Protein AF-A0A8S1IR99-F1 (afdb_monomer_lite)

Structure (mmCIF, N/CA/C/O backbone):
data_AF-A0A8S1IR99-F1
#
_entry.id   AF-A0A8S1IR99-F1
#
loop_
_atom_site.group_PDB
_atom_site.id
_atom_site.type_symbol
_atom_site.label_atom_id
_atom_site.label_alt_id
_atom_site.label_comp_id
_atom_site.label_asym_id
_atom_site.label_entity_id
_atom_site.label_seq_id
_atom_site.pdbx_PDB_ins_code
_atom_site.Cartn_x
_atom_site.Cartn_y
_atom_site.Cartn_z
_atom_site.occupancy
_atom_site.B_iso_or_equiv
_atom_site.auth_seq_id
_atom_site.auth_comp_id
_atom_site.auth_asym_id
_atom_site.auth_atom_id
_atom_site.pdbx_PDB_model_num
ATOM 1 N N . MET A 1 1 ? 7.954 -8.630 -5.051 1.00 89.25 1 MET A N 1
ATOM 2 C CA . MET A 1 1 ? 8.408 -7.647 -6.058 1.00 89.25 1 MET A CA 1
ATOM 3 C C . MET A 1 1 ? 7.506 -7.742 -7.283 1.00 89.25 1 MET A C 1
ATOM 5 O O . MET A 1 1 ? 7.391 -8.839 -7.808 1.00 89.25 1 MET A O 1
ATOM 9 N N . LEU A 1 2 ? 6.849 -6.654 -7.713 1.00 95.44 2 LEU A N 1
ATOM 10 C CA . LEU A 1 2 ? 5.884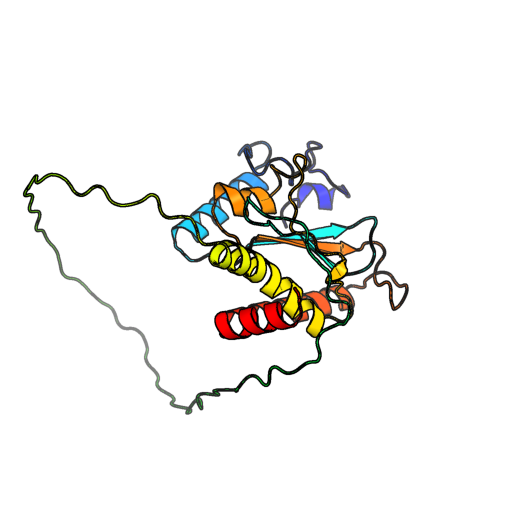 -6.683 -8.835 1.00 95.44 2 LEU A CA 1
ATOM 11 C C . LEU A 1 2 ? 6.479 -6.298 -10.203 1.00 95.44 2 LEU A C 1
ATOM 13 O O . LEU A 1 2 ? 5.855 -6.572 -11.224 1.00 95.44 2 LEU A O 1
ATOM 17 N N . ASN A 1 3 ? 7.667 -5.685 -10.224 1.00 96.31 3 ASN A N 1
ATOM 18 C CA . ASN A 1 3 ? 8.355 -5.232 -11.442 1.00 96.31 3 ASN A CA 1
ATOM 19 C C . ASN A 1 3 ? 9.828 -5.704 -11.468 1.00 96.31 3 ASN A C 1
ATOM 21 O O . ASN A 1 3 ? 10.740 -4.875 -11.386 1.00 96.31 3 ASN A O 1
ATOM 25 N N . PRO A 1 4 ? 10.092 -7.026 -11.444 1.00 94.75 4 PRO A N 1
ATOM 26 C CA . PRO A 1 4 ? 11.461 -7.543 -11.404 1.00 94.75 4 PRO A CA 1
ATOM 27 C C . PRO A 1 4 ? 12.268 -7.152 -12.653 1.00 94.75 4 PRO A C 1
ATOM 29 O O . PRO A 1 4 ? 13.439 -6.804 -12.541 1.00 94.75 4 PRO A O 1
ATOM 32 N N . ASP A 1 5 ? 11.632 -7.145 -13.823 1.00 92.88 5 ASP A N 1
ATOM 33 C CA . ASP A 1 5 ? 12.215 -6.749 -15.103 1.00 92.88 5 ASP A CA 1
ATOM 34 C C . ASP A 1 5 ? 12.603 -5.269 -15.122 1.00 92.88 5 ASP A C 1
ATOM 36 O O . ASP A 1 5 ? 13.722 -4.935 -15.510 1.00 92.88 5 ASP A O 1
ATOM 40 N N . GLY A 1 6 ? 11.728 -4.381 -14.640 1.00 95.19 6 GLY A N 1
ATOM 41 C CA . GLY A 1 6 ? 12.057 -2.966 -14.512 1.00 95.19 6 GLY A CA 1
ATOM 42 C C . GLY A 1 6 ? 13.270 -2.736 -13.611 1.00 95.19 6 GLY A C 1
ATOM 43 O O . GLY A 1 6 ? 14.166 -1.987 -13.987 1.00 95.19 6 GLY A O 1
ATOM 44 N N . VAL A 1 7 ? 13.357 -3.429 -12.470 1.00 94.12 7 VAL A N 1
ATOM 45 C CA . VAL A 1 7 ? 14.498 -3.273 -11.550 1.00 94.12 7 VAL A CA 1
ATOM 46 C C . VAL A 1 7 ? 15.810 -3.749 -12.150 1.00 94.12 7 VAL A C 1
ATOM 48 O O . VAL A 1 7 ? 16.796 -3.022 -12.059 1.00 94.12 7 VAL A O 1
ATOM 51 N N . VAL A 1 8 ? 15.835 -4.918 -12.794 1.00 95.31 8 VAL A N 1
ATOM 52 C CA . VAL A 1 8 ? 17.058 -5.432 -13.438 1.00 95.31 8 VAL A CA 1
ATOM 53 C C . VAL A 1 8 ? 17.582 -4.456 -14.496 1.00 95.31 8 VAL A C 1
ATOM 55 O O . VAL A 1 8 ? 18.790 -4.312 -14.652 1.00 95.31 8 VAL A O 1
ATOM 58 N N . ASN A 1 9 ? 16.686 -3.738 -15.177 1.00 95.19 9 ASN A N 1
ATOM 59 C CA . ASN A 1 9 ? 17.038 -2.759 -16.205 1.00 95.19 9 ASN A CA 1
ATOM 60 C C . ASN A 1 9 ? 17.240 -1.329 -15.669 1.00 95.19 9 ASN A C 1
ATOM 62 O O . ASN A 1 9 ? 17.453 -0.409 -16.454 1.00 95.19 9 ASN A O 1
ATOM 66 N N . GLY A 1 10 ? 17.157 -1.108 -14.352 1.00 94.50 10 GLY A N 1
ATOM 67 C CA . GLY A 1 10 ? 17.292 0.228 -13.760 1.00 94.50 10 GLY A CA 1
ATOM 68 C C . GLY A 1 10 ? 16.126 1.177 -14.070 1.00 94.50 10 GLY A C 1
ATOM 69 O O . GLY A 1 10 ? 16.262 2.394 -13.937 1.00 94.50 10 GLY 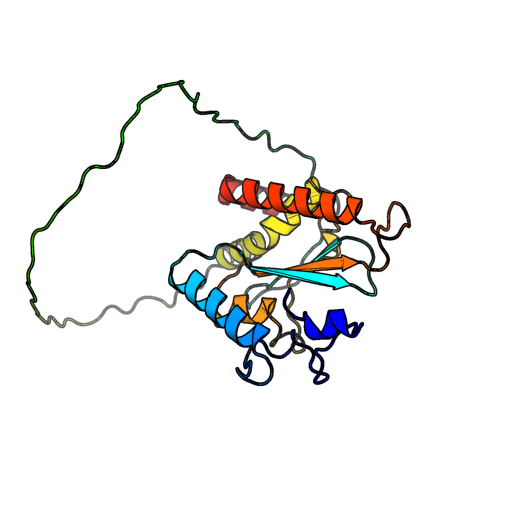A O 1
ATOM 70 N N . ASN A 1 11 ? 14.966 0.651 -14.471 1.00 94.69 11 ASN A N 1
ATOM 71 C CA . ASN A 1 11 ? 13.775 1.458 -14.697 1.00 94.69 11 ASN A CA 1
ATOM 72 C C . ASN A 1 11 ? 13.213 1.967 -13.370 1.00 94.69 11 ASN A C 1
ATOM 74 O O . ASN A 1 11 ? 12.918 1.203 -12.453 1.00 94.69 11 ASN A O 1
ATOM 78 N N . TYR A 1 12 ? 12.957 3.273 -13.314 1.00 89.88 12 TYR A N 1
ATOM 79 C CA . TYR A 1 12 ? 12.364 3.907 -12.140 1.00 89.88 12 TYR A CA 1
ATOM 80 C C . TYR A 1 12 ? 10.873 3.574 -11.949 1.00 89.88 12 TYR A C 1
ATOM 82 O O . TYR A 1 12 ? 10.405 3.436 -10.822 1.00 89.88 12 TYR A O 1
ATOM 90 N N . ARG A 1 13 ? 10.096 3.494 -13.041 1.00 93.12 13 ARG A N 1
ATOM 91 C CA . ARG A 1 13 ? 8.620 3.532 -12.972 1.00 93.12 13 ARG A CA 1
ATOM 92 C C . ARG A 1 13 ? 7.901 2.442 -13.755 1.00 93.12 13 ARG A C 1
ATOM 94 O O . ARG A 1 13 ? 6.870 1.953 -13.301 1.00 93.12 13 ARG A O 1
ATOM 101 N N . CYS A 1 14 ? 8.400 2.111 -14.938 1.00 95.25 14 CYS A N 1
ATOM 102 C CA . CYS A 1 14 ? 7.710 1.223 -15.863 1.00 95.25 14 CYS A CA 1
ATOM 103 C C . CYS A 1 14 ? 8.362 -0.162 -15.916 1.00 95.25 14 CYS A C 1
ATOM 105 O O . CYS A 1 14 ? 9.535 -0.326 -15.571 1.00 95.25 14 CYS A O 1
ATOM 107 N N . ASN A 1 15 ? 7.596 -1.155 -16.364 1.00 92.69 15 ASN A N 1
ATOM 108 C CA . ASN A 1 15 ? 8.145 -2.443 -16.786 1.00 92.69 15 ASN A CA 1
ATOM 109 C C . ASN A 1 15 ? 8.948 -2.293 -18.095 1.00 92.69 15 ASN A C 1
ATOM 111 O O . ASN A 1 15 ? 9.043 -1.194 -18.652 1.00 92.69 15 ASN A O 1
ATOM 115 N N . LEU A 1 16 ? 9.518 -3.385 -18.610 1.00 92.94 16 LEU A N 1
ATOM 116 C CA . LEU A 1 16 ? 10.334 -3.350 -19.831 1.00 92.94 16 LEU A CA 1
ATOM 117 C C . LEU A 1 16 ? 9.547 -2.900 -21.080 1.00 92.94 16 LEU A C 1
ATOM 119 O O . LEU A 1 16 ? 10.119 -2.336 -22.006 1.00 92.94 16 LEU A O 1
ATOM 123 N N . ALA A 1 17 ? 8.225 -3.080 -21.081 1.00 93.12 17 ALA A N 1
ATOM 124 C CA . ALA A 1 17 ? 7.332 -2.617 -22.144 1.00 93.12 17 ALA A CA 1
ATOM 125 C C . ALA A 1 17 ? 6.912 -1.137 -22.000 1.00 93.12 17 ALA A C 1
ATOM 127 O O . ALA A 1 17 ? 6.022 -0.678 -22.716 1.00 93.12 17 ALA A O 1
ATOM 128 N N . GLY A 1 18 ? 7.499 -0.389 -21.058 1.00 94.88 18 GLY A N 1
ATOM 129 C CA . GLY A 1 18 ? 7.180 1.023 -20.832 1.00 94.88 18 GLY A CA 1
ATOM 130 C C . GLY A 1 18 ? 5.849 1.266 -20.110 1.00 94.88 18 GLY A C 1
ATOM 131 O O . GLY A 1 18 ? 5.389 2.406 -20.046 1.00 94.88 18 GLY A O 1
ATOM 132 N N . VAL A 1 19 ? 5.239 0.233 -19.522 1.00 96.38 19 VAL A N 1
ATOM 133 C CA . VAL A 1 19 ? 3.950 0.328 -18.824 1.00 96.38 19 VAL A CA 1
ATOM 134 C C . VAL A 1 19 ? 4.142 0.607 -17.332 1.00 96.38 19 VAL A C 1
ATOM 136 O O . VAL A 1 19 ? 4.871 -0.103 -16.640 1.00 96.38 19 VAL A O 1
ATOM 139 N N . ASP A 1 20 ? 3.432 1.613 -16.813 1.00 96.88 20 ASP A N 1
ATOM 140 C CA . ASP A 1 20 ? 3.269 1.832 -15.370 1.00 96.88 20 ASP A CA 1
ATOM 141 C C . ASP A 1 20 ? 2.313 0.767 -14.808 1.00 96.88 20 ASP A C 1
ATOM 143 O O . ASP A 1 20 ? 1.092 0.851 -14.968 1.00 96.88 20 ASP A O 1
ATOM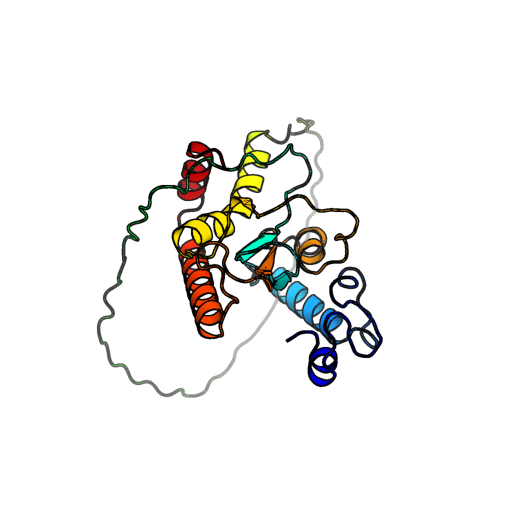 147 N N . LEU A 1 21 ? 2.876 -0.250 -14.153 1.00 97.69 21 LEU A N 1
ATOM 148 C CA . LEU A 1 21 ? 2.116 -1.391 -13.636 1.00 97.69 21 LEU A CA 1
ATOM 149 C C . LEU A 1 21 ? 1.071 -0.994 -12.581 1.00 97.69 21 LEU A C 1
ATOM 151 O O . LEU A 1 21 ? 0.070 -1.686 -12.416 1.00 97.69 21 LEU A O 1
ATOM 155 N N . ASN A 1 22 ? 1.231 0.152 -11.909 1.00 97.75 22 ASN A N 1
ATOM 156 C CA . ASN A 1 22 ? 0.235 0.657 -10.965 1.00 97.75 22 ASN A CA 1
ATOM 157 C C . ASN A 1 22 ? -0.848 1.514 -11.655 1.00 97.75 22 ASN A C 1
ATOM 159 O O . ASN A 1 22 ? -1.449 2.390 -11.029 1.00 97.75 22 ASN A O 1
ATOM 163 N N . ARG A 1 23 ? -1.063 1.343 -12.967 1.00 97.88 23 ARG A N 1
ATOM 164 C CA . ARG A 1 23 ? -2.145 1.980 -13.747 1.00 97.88 23 ARG A CA 1
ATOM 165 C C . ARG A 1 23 ? -3.006 0.995 -14.532 1.00 97.88 23 ARG A C 1
ATOM 167 O O . ARG A 1 23 ? -3.827 1.443 -15.326 1.00 97.88 23 ARG A O 1
ATOM 174 N N . VAL A 1 24 ? -2.813 -0.303 -14.319 1.00 97.81 24 VAL A N 1
ATOM 175 C CA . VAL A 1 24 ? -3.464 -1.375 -15.087 1.00 97.81 24 VAL A CA 1
ATOM 176 C C . VAL A 1 24 ? -4.134 -2.416 -14.187 1.00 97.81 24 VAL A C 1
ATOM 178 O O . VAL A 1 24 ? -4.370 -3.537 -14.623 1.00 97.81 24 VAL A O 1
ATOM 181 N N . TRP A 1 25 ? -4.405 -2.091 -12.917 1.00 98.44 25 TRP A N 1
ATOM 182 C CA . TRP A 1 25 ? -5.016 -3.041 -11.976 1.00 98.44 25 TRP A CA 1
ATOM 183 C C . TRP A 1 25 ? -6.501 -3.296 -12.246 1.00 98.44 25 TRP A C 1
ATOM 185 O O . TRP A 1 25 ? -7.013 -4.355 -11.896 1.00 98.44 25 TRP A O 1
ATOM 195 N N . ASP A 1 26 ? -7.206 -2.360 -12.869 1.00 97.69 26 ASP A N 1
ATOM 196 C CA . ASP A 1 26 ? -8.610 -2.518 -13.252 1.00 97.69 26 ASP A CA 1
ATOM 197 C C . ASP A 1 26 ? -8.746 -3.609 -14.326 1.00 97.69 26 ASP A C 1
ATOM 199 O O . ASP A 1 26 ? -9.557 -4.528 -14.198 1.00 97.69 26 ASP A O 1
ATOM 203 N N . ARG A 1 27 ? -7.878 -3.570 -15.348 1.00 97.62 27 ARG A N 1
ATOM 204 C CA . ARG A 1 27 ? -7.877 -4.510 -16.480 1.00 97.62 27 ARG A CA 1
ATOM 205 C C . ARG A 1 27 ? -6.462 -4.991 -16.843 1.00 97.62 27 ARG A C 1
ATOM 207 O O . ARG A 1 27 ? -5.958 -4.646 -17.916 1.00 97.62 27 ARG A O 1
ATOM 214 N N . PRO A 1 28 ? -5.798 -5.789 -15.986 1.00 97.88 28 PRO A N 1
ATOM 215 C CA . PRO A 1 28 ? -4.486 -6.329 -16.310 1.00 97.88 28 PRO A CA 1
ATOM 216 C C . PRO A 1 28 ? -4.608 -7.390 -17.406 1.00 97.88 28 PRO A C 1
ATOM 218 O O . PRO A 1 28 ? -5.550 -8.179 -17.428 1.00 97.88 28 PRO A O 1
ATOM 221 N N . ASP A 1 29 ? -3.631 -7.421 -18.307 1.00 97.56 29 ASP A N 1
ATOM 222 C CA . ASP A 1 29 ? -3.556 -8.399 -19.388 1.00 97.56 29 ASP A CA 1
ATOM 223 C C . ASP A 1 29 ? -2.599 -9.526 -18.961 1.00 97.56 29 ASP A C 1
ATOM 225 O O . ASP A 1 29 ? -1.501 -9.219 -18.483 1.00 97.56 29 ASP A O 1
ATOM 229 N N . PRO A 1 30 ? -2.975 -10.809 -19.099 1.00 97.38 30 PRO A N 1
ATOM 230 C CA . PRO A 1 30 ? -2.172 -11.927 -18.604 1.00 97.38 30 PRO A CA 1
ATOM 231 C C . PRO A 1 30 ? -0.830 -12.094 -19.330 1.00 97.38 30 PRO A C 1
ATOM 233 O O . PRO A 1 30 ? 0.099 -12.652 -18.753 1.00 97.38 30 PRO A O 1
ATOM 236 N N . HIS A 1 31 ? -0.694 -11.598 -20.562 1.00 95.69 31 HIS A N 1
ATOM 237 C CA . HIS A 1 31 ? 0.544 -11.695 -21.335 1.00 95.69 31 HIS A CA 1
ATOM 238 C C . HIS A 1 31 ? 1.410 -10.439 -21.200 1.00 95.69 31 HIS A C 1
ATOM 240 O O . HIS A 1 31 ? 2.632 -10.538 -21.111 1.00 95.69 31 HIS A O 1
ATOM 246 N N . ARG A 1 32 ? 0.799 -9.250 -21.159 1.00 94.75 32 ARG A N 1
ATOM 247 C CA . ARG A 1 32 ? 1.520 -7.965 -21.087 1.00 94.75 32 ARG A CA 1
ATOM 248 C C . ARG A 1 32 ? 1.832 -7.529 -19.660 1.00 94.75 32 ARG A C 1
ATOM 250 O O . ARG A 1 32 ? 2.849 -6.877 -19.430 1.00 94.75 32 ARG A O 1
ATOM 257 N N . HIS A 1 33 ? 0.958 -7.853 -18.709 1.00 96.62 33 HIS A N 1
ATOM 258 C CA . HIS A 1 33 ? 1.055 -7.459 -17.300 1.00 96.62 33 HIS A CA 1
ATOM 259 C C . HIS A 1 33 ? 0.936 -8.685 -16.368 1.00 96.62 33 HIS A C 1
ATOM 261 O O . HIS A 1 33 ? 0.149 -8.644 -15.415 1.00 96.62 33 HIS A O 1
ATOM 267 N N . PRO A 1 34 ? 1.695 -9.779 -16.603 1.00 96.88 34 PRO A N 1
ATOM 268 C CA . PRO A 1 34 ? 1.500 -11.052 -15.904 1.00 96.88 34 PRO A CA 1
ATOM 269 C C . PRO A 1 34 ? 1.595 -10.911 -14.380 1.00 96.88 34 PRO A C 1
ATOM 271 O O . PRO A 1 34 ? 0.803 -11.504 -13.650 1.00 96.88 34 PRO A O 1
ATOM 274 N N . THR A 1 35 ? 2.510 -10.073 -13.881 1.00 97.44 35 THR A N 1
ATOM 275 C CA . THR A 1 35 ? 2.688 -9.857 -12.438 1.00 97.44 35 THR A CA 1
ATOM 276 C C . THR A 1 35 ? 1.461 -9.222 -11.789 1.00 97.44 35 THR A C 1
ATOM 278 O O . THR A 1 35 ? 1.051 -9.664 -10.720 1.00 97.44 35 THR A O 1
ATOM 281 N N . ILE A 1 36 ? 0.832 -8.238 -12.439 1.00 98.38 36 ILE A N 1
ATOM 282 C CA . ILE A 1 36 ? -0.382 -7.587 -11.926 1.00 98.38 36 ILE A CA 1
ATOM 283 C C . ILE A 1 36 ? -1.600 -8.492 -12.097 1.00 98.38 36 ILE A C 1
ATOM 285 O O . ILE A 1 36 ? -2.407 -8.593 -11.176 1.00 98.38 36 ILE A O 1
ATOM 289 N N . TYR A 1 37 ? -1.709 -9.196 -13.227 1.00 98.50 37 TYR A N 1
ATOM 290 C CA . TYR A 1 37 ? -2.794 -10.145 -13.471 1.00 98.50 37 TYR A CA 1
ATOM 291 C C . TYR A 1 37 ? -2.845 -11.227 -12.384 1.00 98.50 37 TYR A C 1
ATOM 293 O O . TYR A 1 37 ? -3.869 -11.405 -11.722 1.00 98.50 37 TYR A O 1
ATOM 301 N N . HIS A 1 38 ? -1.723 -11.911 -12.144 1.00 98.44 38 HIS A N 1
ATOM 302 C CA . HIS A 1 38 ? -1.666 -12.982 -11.153 1.00 98.44 38 HIS A CA 1
ATOM 303 C C . HIS A 1 38 ? -1.724 -12.461 -9.710 1.00 98.44 38 HIS A C 1
ATOM 305 O O . HIS A 1 38 ? -2.352 -13.103 -8.868 1.00 98.44 38 HIS A O 1
ATOM 311 N N . ALA A 1 39 ? -1.157 -11.283 -9.417 1.00 98.44 39 ALA A N 1
ATOM 312 C CA . ALA A 1 39 ? -1.310 -10.657 -8.103 1.00 98.44 39 ALA A CA 1
ATOM 313 C C . ALA A 1 39 ? -2.779 -10.317 -7.804 1.00 98.44 39 ALA A C 1
ATOM 315 O O . ALA A 1 39 ? -3.268 -10.669 -6.732 1.00 98.44 39 ALA A O 1
ATOM 316 N N . LYS A 1 40 ? -3.512 -9.712 -8.753 1.00 98.44 40 LYS A N 1
ATOM 317 C CA . LYS A 1 40 ? -4.949 -9.433 -8.592 1.00 98.44 40 LYS A CA 1
ATOM 318 C C . LYS A 1 40 ? -5.739 -10.722 -8.361 1.00 98.44 40 LYS A C 1
ATOM 320 O O . LYS A 1 40 ? -6.527 -10.773 -7.426 1.00 98.44 40 LYS A O 1
ATOM 325 N N . LYS A 1 41 ? -5.473 -11.786 -9.128 1.00 98.38 41 LYS A N 1
ATOM 326 C CA . LYS A 1 41 ? -6.128 -13.097 -8.946 1.00 98.38 41 LYS A CA 1
ATOM 327 C C . LYS A 1 41 ? -5.898 -13.697 -7.558 1.00 98.38 41 LYS A C 1
ATOM 329 O O . LYS A 1 41 ? -6.828 -14.242 -6.962 1.00 98.38 41 LYS A O 1
ATOM 334 N N . LEU A 1 42 ? -4.683 -13.579 -7.023 1.00 98.25 42 LEU A N 1
ATOM 335 C CA . LEU A 1 42 ? -4.384 -14.006 -5.656 1.00 98.25 42 LEU A CA 1
ATOM 336 C C . LEU A 1 42 ? -5.182 -13.187 -4.633 1.00 98.25 42 LEU A C 1
ATOM 338 O O . LEU A 1 42 ? -5.795 -13.764 -3.740 1.00 98.25 42 LEU A O 1
ATOM 342 N N . VAL A 1 43 ? -5.211 -11.861 -4.786 1.00 98.12 43 VAL A N 1
ATOM 343 C CA . VAL A 1 43 ? -5.973 -10.959 -3.909 1.00 98.12 43 VAL A CA 1
ATOM 344 C C . VAL A 1 43 ? -7.471 -11.286 -3.949 1.00 98.12 43 VAL A C 1
ATOM 346 O O . VAL A 1 43 ? -8.077 -11.429 -2.892 1.00 98.12 43 VAL A O 1
ATOM 349 N N . GLU A 1 44 ? -8.050 -11.488 -5.136 1.00 97.44 44 GLU A N 1
ATOM 350 C CA . GLU A 1 44 ? -9.447 -11.918 -5.318 1.00 97.44 44 GLU A CA 1
ATOM 351 C C . GLU A 1 44 ? -9.727 -13.246 -4.594 1.00 97.44 44 GLU A C 1
ATOM 353 O O . GLU A 1 44 ? -10.723 -13.374 -3.885 1.00 97.44 44 GLU A O 1
ATOM 358 N N . THR A 1 45 ? -8.821 -14.221 -4.712 1.00 98.06 45 THR A N 1
ATOM 359 C CA . THR A 1 45 ? -8.965 -15.540 -4.071 1.00 98.06 45 THR A CA 1
ATOM 360 C C . THR A 1 45 ? -8.894 -15.447 -2.543 1.00 98.06 45 THR A C 1
ATOM 362 O O . THR A 1 45 ? -9.681 -16.075 -1.830 1.00 98.06 45 THR A O 1
ATOM 365 N N . LEU A 1 46 ? -7.963 -14.652 -2.012 1.00 97.19 46 LEU A N 1
ATOM 366 C CA . LEU A 1 46 ? -7.833 -14.438 -0.570 1.00 97.19 46 LEU A CA 1
ATOM 367 C C . LEU A 1 46 ? -9.033 -13.667 -0.005 1.00 97.19 46 LEU A C 1
ATOM 369 O O . LEU A 1 46 ? -9.514 -14.007 1.073 1.00 97.19 46 LEU A O 1
ATOM 373 N N . ALA A 1 47 ? -9.551 -12.681 -0.740 1.00 93.31 47 ALA A N 1
ATOM 374 C CA . ALA A 1 47 ? -10.760 -11.955 -0.363 1.00 93.31 47 ALA A CA 1
ATOM 375 C C . ALA A 1 47 ? -11.988 -12.874 -0.332 1.00 93.31 47 ALA A C 1
ATOM 377 O O . ALA A 1 47 ? -12.694 -12.919 0.672 1.00 93.31 47 ALA A O 1
ATOM 378 N N . ALA A 1 48 ? -12.197 -13.673 -1.384 1.00 93.06 48 ALA A N 1
ATOM 379 C CA . ALA A 1 48 ? -13.331 -14.594 -1.486 1.00 93.06 48 ALA A CA 1
ATOM 380 C C . ALA A 1 48 ? -13.337 -15.675 -0.390 1.00 93.06 48 ALA A C 1
ATOM 382 O O . ALA A 1 48 ? -14.391 -16.191 -0.033 1.00 93.06 48 ALA A O 1
ATOM 383 N N . THR A 1 49 ? -12.167 -16.008 0.162 1.00 94.88 49 THR A N 1
ATOM 384 C CA . THR A 1 49 ? -12.026 -16.970 1.268 1.00 94.88 49 THR A CA 1
ATOM 385 C C . THR A 1 49 ? -12.054 -16.316 2.653 1.00 94.88 49 THR A C 1
ATOM 387 O O . THR A 1 49 ? -11.871 -17.011 3.649 1.00 94.88 49 THR A O 1
ATOM 390 N N . GLY A 1 50 ? -12.253 -14.995 2.743 1.00 89.25 50 GLY A N 1
ATOM 391 C CA . GLY A 1 50 ? -12.226 -14.256 4.011 1.00 89.25 50 GLY A CA 1
ATOM 392 C C . GLY A 1 50 ? -10.837 -14.184 4.656 1.00 89.25 50 GLY A C 1
ATOM 393 O O . GLY A 1 50 ? -10.717 -13.901 5.843 1.00 89.25 50 GLY A O 1
ATOM 394 N N . ARG A 1 51 ? -9.773 -14.456 3.891 1.00 91.81 51 ARG A N 1
ATOM 395 C CA . ARG A 1 51 ? -8.380 -14.536 4.367 1.00 91.81 51 ARG A CA 1
ATOM 396 C C . ARG A 1 51 ? -7.573 -13.264 4.109 1.00 91.81 51 ARG A C 1
ATOM 398 O O . ARG A 1 51 ? -6.360 -13.261 4.315 1.00 91.81 51 ARG A O 1
ATOM 405 N N . LEU A 1 52 ? -8.216 -12.200 3.635 1.00 93.38 52 LEU A N 1
ATOM 406 C CA . LEU A 1 52 ? -7.574 -10.925 3.333 1.00 93.38 52 LEU A CA 1
ATOM 407 C C . LEU A 1 52 ? -8.099 -9.824 4.256 1.00 93.38 52 LEU A C 1
ATOM 409 O O . LEU A 1 52 ? -9.185 -9.297 4.040 1.00 93.38 52 LEU A O 1
ATOM 413 N N . ALA A 1 53 ? -7.304 -9.469 5.265 1.00 91.25 53 ALA A N 1
ATOM 414 C CA . ALA A 1 53 ? -7.626 -8.378 6.187 1.00 91.25 53 ALA A CA 1
ATOM 415 C C . ALA A 1 53 ? -7.159 -7.009 5.664 1.00 91.25 53 ALA A C 1
ATOM 417 O O . ALA A 1 53 ? -7.881 -6.021 5.766 1.00 91.25 53 ALA A O 1
ATOM 418 N N . LEU A 1 54 ? -5.950 -6.950 5.094 1.00 95.81 54 LEU A N 1
ATOM 419 C CA . LEU A 1 54 ? -5.305 -5.720 4.630 1.00 95.81 54 LEU A CA 1
ATOM 420 C C . LEU A 1 54 ? -4.617 -5.940 3.280 1.00 95.81 54 LEU A C 1
ATOM 422 O O . LEU A 1 54 ? -4.064 -7.009 3.024 1.00 95.81 54 LEU A O 1
ATOM 426 N N . PHE A 1 55 ? -4.578 -4.895 2.455 1.00 98.06 55 PHE A N 1
ATOM 427 C CA . PHE A 1 55 ? -3.776 -4.836 1.233 1.00 98.06 55 PHE A CA 1
ATOM 428 C C . PHE A 1 55 ? -2.814 -3.649 1.307 1.00 98.06 55 PHE A C 1
ATOM 430 O O . PHE A 1 55 ? -3.247 -2.511 1.470 1.00 98.06 55 PHE A O 1
ATOM 437 N N . LEU A 1 56 ? -1.508 -3.902 1.186 1.00 98.19 56 LEU A N 1
ATOM 438 C CA . LEU A 1 56 ? -0.468 -2.877 1.301 1.00 98.19 56 LEU A CA 1
ATOM 439 C C . LEU A 1 56 ? 0.386 -2.839 0.029 1.00 98.19 56 LEU A C 1
ATOM 441 O O . LEU A 1 56 ? 1.118 -3.779 -0.273 1.00 98.19 56 LEU A O 1
ATOM 445 N N . ASP A 1 57 ? 0.303 -1.730 -0.698 1.00 98.12 57 ASP A N 1
ATOM 446 C CA . ASP A 1 57 ? 1.095 -1.432 -1.891 1.00 98.12 57 ASP A CA 1
ATOM 447 C C . ASP A 1 57 ? 2.264 -0.513 -1.497 1.00 98.12 57 ASP A C 1
ATOM 449 O O . ASP A 1 57 ? 2.059 0.668 -1.215 1.00 98.12 57 ASP A O 1
ATOM 453 N N . LEU A 1 58 ? 3.484 -1.053 -1.405 1.00 97.00 58 LEU A N 1
ATOM 454 C CA . LEU A 1 58 ? 4.665 -0.326 -0.914 1.00 97.00 58 LEU A CA 1
ATOM 455 C C . LEU A 1 58 ? 5.356 0.444 -2.054 1.00 97.00 58 LEU A C 1
ATOM 457 O O . LEU A 1 58 ? 5.771 -0.160 -3.043 1.00 97.00 58 LEU A O 1
ATOM 461 N N . HIS A 1 59 ? 5.508 1.762 -1.906 1.00 96.25 59 HIS A N 1
ATOM 462 C CA . HIS A 1 59 ? 6.036 2.686 -2.918 1.00 96.25 59 HIS A CA 1
ATOM 463 C C . HIS A 1 59 ? 7.089 3.644 -2.362 1.00 96.25 59 HIS A C 1
ATOM 465 O O . HIS A 1 59 ? 7.187 3.886 -1.159 1.00 96.25 59 HIS A O 1
ATOM 471 N N . GLY A 1 60 ? 7.860 4.218 -3.288 1.00 94.19 60 GLY A N 1
ATOM 472 C CA . GLY A 1 60 ? 8.715 5.370 -3.040 1.00 94.19 60 GLY A CA 1
ATOM 473 C C . GLY A 1 60 ? 8.066 6.664 -3.537 1.00 94.19 60 GLY A C 1
ATOM 474 O O . GLY A 1 60 ? 7.556 6.713 -4.659 1.00 94.19 60 GLY A O 1
ATOM 475 N N . HIS A 1 61 ? 8.149 7.737 -2.751 1.00 94.19 61 HIS A N 1
ATOM 476 C CA . HIS A 1 61 ? 7.566 9.028 -3.110 1.00 94.19 61 HIS A CA 1
ATOM 477 C C . HIS A 1 61 ? 8.635 10.066 -3.464 1.00 94.19 61 HIS A C 1
ATOM 479 O O . HIS A 1 61 ? 9.521 10.357 -2.672 1.00 94.19 61 HIS A O 1
ATOM 485 N N . SER A 1 62 ? 8.537 10.698 -4.635 1.00 89.94 62 SER A N 1
ATOM 486 C CA . SER A 1 62 ? 9.625 11.538 -5.164 1.00 89.94 62 SER A CA 1
ATOM 487 C C . SER A 1 62 ? 9.609 13.015 -4.759 1.00 89.94 62 SER A C 1
ATOM 489 O O . SER A 1 62 ? 10.499 13.755 -5.160 1.00 89.94 62 SER A O 1
ATOM 491 N N . ARG A 1 63 ? 8.582 13.484 -4.035 1.00 88.25 63 ARG A N 1
ATOM 492 C CA . ARG A 1 63 ? 8.380 14.929 -3.774 1.00 88.25 63 ARG A CA 1
ATOM 493 C C . ARG A 1 63 ? 8.299 15.314 -2.300 1.00 88.25 63 ARG A C 1
ATOM 495 O O . ARG A 1 63 ? 8.964 16.242 -1.866 1.00 88.25 63 ARG A O 1
ATOM 502 N N . LYS A 1 64 ? 7.395 14.674 -1.562 1.00 91.38 64 LYS A N 1
ATOM 503 C CA . LYS A 1 64 ? 7.214 14.868 -0.114 1.00 91.38 64 LYS A CA 1
ATOM 504 C C . LYS A 1 64 ? 8.301 14.128 0.658 1.00 91.38 64 LYS A C 1
ATOM 506 O O . LYS A 1 64 ? 8.646 13.046 0.208 1.00 91.38 64 LYS A O 1
ATOM 511 N N . MET A 1 65 ? 8.703 14.674 1.808 1.00 93.19 65 MET A N 1
ATOM 512 C CA . MET A 1 65 ? 9.512 14.024 2.854 1.00 93.19 65 MET A CA 1
ATOM 513 C C . MET A 1 65 ? 8.669 13.077 3.722 1.00 93.19 65 MET A C 1
ATOM 515 O O . MET A 1 65 ? 7.442 13.220 3.745 1.00 93.19 65 MET A O 1
ATOM 519 N N . ASP A 1 66 ? 9.336 12.229 4.505 1.00 95.38 66 ASP A N 1
ATOM 520 C CA . ASP A 1 66 ? 8.780 11.283 5.487 1.00 95.38 66 ASP A CA 1
ATOM 521 C C . ASP A 1 66 ? 8.038 10.085 4.881 1.00 95.38 66 ASP A C 1
ATOM 523 O O . ASP A 1 66 ? 7.987 9.901 3.661 1.00 95.38 66 ASP A O 1
ATOM 527 N N . THR A 1 67 ? 7.491 9.240 5.755 1.00 96.56 67 THR A N 1
ATOM 528 C CA . THR A 1 67 ? 6.589 8.149 5.380 1.00 96.56 67 THR A CA 1
ATOM 529 C C . THR A 1 67 ? 5.137 8.519 5.655 1.00 96.56 67 THR A C 1
ATOM 531 O O . THR A 1 67 ? 4.845 9.258 6.594 1.00 96.56 67 THR A O 1
ATOM 534 N N . PHE A 1 68 ? 4.214 8.061 4.815 1.00 97.31 68 PHE A N 1
ATOM 535 C CA . PHE A 1 68 ? 2.780 8.328 4.967 1.00 97.31 68 PHE A CA 1
ATOM 536 C C . PHE A 1 68 ? 1.947 7.323 4.167 1.00 97.31 68 PHE A C 1
ATOM 538 O O . PHE A 1 68 ? 2.470 6.573 3.340 1.00 97.31 68 PHE A O 1
ATOM 545 N N . LEU A 1 69 ? 0.633 7.319 4.400 1.00 97.38 69 LEU A N 1
ATOM 546 C CA . LEU A 1 69 ? -0.304 6.426 3.727 1.00 97.38 69 LEU A CA 1
ATOM 547 C C . LEU A 1 69 ? -1.279 7.170 2.824 1.00 97.38 69 LEU A C 1
ATOM 549 O O . LEU A 1 69 ? -1.843 8.211 3.166 1.00 97.38 69 LEU A O 1
ATOM 553 N N . TYR A 1 70 ? -1.571 6.560 1.686 1.00 96.94 70 TYR A N 1
ATOM 554 C CA . TYR A 1 70 ? -2.793 6.848 0.961 1.00 96.94 70 TYR A CA 1
ATOM 555 C C . TYR A 1 70 ? -3.784 5.707 1.154 1.00 96.94 70 TYR A C 1
ATOM 557 O O . TYR A 1 70 ? -3.412 4.552 0.984 1.00 96.94 70 TYR A O 1
ATOM 565 N N . GLY A 1 71 ? -5.034 6.033 1.468 1.00 95.88 71 GLY A N 1
ATOM 566 C CA . GLY A 1 71 ? -6.136 5.079 1.594 1.00 95.88 71 GLY A CA 1
ATOM 567 C C . GLY A 1 71 ? -7.266 5.374 0.607 1.00 95.88 71 GLY A C 1
ATOM 568 O O . GLY A 1 71 ? -7.090 6.118 -0.371 1.00 95.88 71 GLY A O 1
ATOM 569 N N . CYS A 1 72 ? -8.433 4.805 0.884 1.00 93.44 72 CYS A N 1
ATOM 570 C CA . CYS A 1 72 ? -9.661 5.021 0.130 1.00 93.44 72 CYS A CA 1
ATOM 571 C C . CYS A 1 72 ? -10.789 5.382 1.095 1.00 93.44 72 CYS A C 1
ATOM 573 O O . CYS A 1 72 ? -11.195 4.570 1.918 1.00 93.44 72 CYS A O 1
ATOM 575 N N . GLU A 1 73 ? -11.280 6.615 1.010 1.00 87.00 73 GLU A N 1
ATOM 576 C CA . GLU A 1 73 ? -12.462 7.029 1.759 1.00 87.00 73 GLU A CA 1
ATOM 577 C C . GLU A 1 73 ? -13.722 6.433 1.104 1.00 87.00 73 GLU A C 1
ATOM 579 O O . GLU A 1 73 ? -13.833 6.478 -0.129 1.00 87.00 73 GLU A O 1
ATOM 584 N N . PRO A 1 74 ? -14.662 5.868 1.884 1.00 73.56 74 PRO A N 1
ATOM 585 C CA . PRO A 1 74 ? -15.967 5.468 1.365 1.00 73.56 74 PRO A CA 1
ATOM 586 C C . PRO A 1 74 ? -16.691 6.674 0.737 1.00 73.56 74 PRO A C 1
ATOM 588 O O . PRO A 1 74 ? -16.519 7.819 1.153 1.00 73.56 74 PRO A O 1
ATOM 591 N N . SER A 1 75 ? -17.450 6.437 -0.335 1.00 64.62 75 SER A N 1
ATOM 592 C CA . SER A 1 75 ? -18.056 7.516 -1.130 1.00 64.62 75 S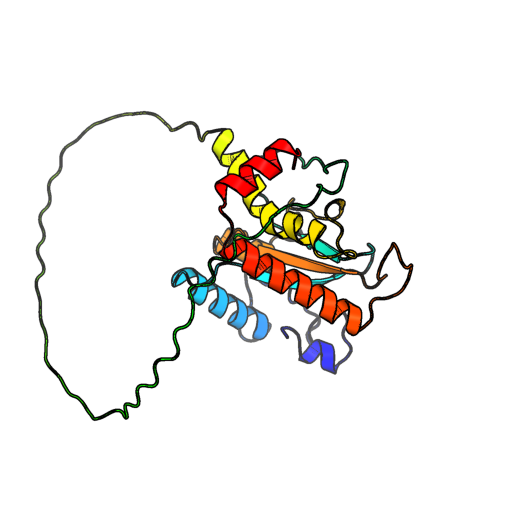ER A CA 1
ATOM 593 C C . SER A 1 75 ? -19.177 8.211 -0.350 1.00 64.62 75 SER A C 1
ATOM 595 O O . SER A 1 75 ? -20.129 7.542 0.031 1.00 64.62 75 SER A O 1
ATOM 597 N N . GLY A 1 76 ? -19.097 9.540 -0.174 1.00 54.34 76 GLY A N 1
ATOM 598 C CA . GLY A 1 76 ? -20.191 10.333 0.412 1.00 54.34 76 GLY A CA 1
ATOM 599 C C . GLY A 1 76 ? -19.825 11.545 1.283 1.00 54.34 76 GLY A C 1
ATOM 600 O O . GLY A 1 76 ? -20.727 12.309 1.608 1.00 54.34 76 GLY A O 1
ATOM 601 N N . SER A 1 77 ? -18.554 11.789 1.636 1.00 48.62 77 SER A N 1
ATOM 602 C CA . SER A 1 77 ? -18.242 12.705 2.752 1.00 48.62 77 SER A CA 1
ATOM 603 C C . SER A 1 77 ? -17.163 13.774 2.497 1.00 48.62 77 SER A C 1
ATOM 605 O O . SER A 1 77 ? -16.291 13.641 1.638 1.00 48.62 77 SER A O 1
ATOM 607 N N . SER A 1 78 ? -17.260 14.858 3.282 1.00 42.66 78 SER A N 1
ATOM 608 C CA . SER A 1 78 ? -16.413 16.058 3.327 1.00 42.66 78 SER A CA 1
ATOM 609 C C . SER A 1 78 ? -14.990 15.815 3.865 1.00 42.66 78 SER A C 1
ATOM 611 O O . SER A 1 78 ? -14.652 14.732 4.338 1.00 42.66 78 SER A O 1
ATOM 613 N N . ALA A 1 79 ? -14.137 16.841 3.740 1.00 43.75 79 ALA A N 1
ATOM 614 C CA . ALA A 1 79 ? -12.690 16.792 3.955 1.00 43.75 79 ALA A CA 1
ATOM 615 C C . ALA A 1 79 ? -12.250 16.396 5.382 1.00 43.75 79 ALA A C 1
ATOM 617 O O . ALA A 1 79 ? -12.957 16.610 6.360 1.00 43.75 79 ALA A O 1
ATOM 618 N N . PHE A 1 80 ? -11.047 15.820 5.459 1.00 48.12 80 PHE A N 1
ATOM 619 C CA . PHE A 1 80 ? -10.320 15.432 6.672 1.00 48.12 80 PHE A CA 1
ATOM 620 C C . PHE A 1 80 ? -9.789 16.657 7.427 1.00 48.12 80 PHE A C 1
ATOM 622 O O . PHE A 1 80 ? -9.206 17.545 6.798 1.00 48.12 80 PHE A O 1
ATOM 629 N N . THR A 1 81 ? -9.931 16.663 8.751 1.00 48.16 81 THR A N 1
ATOM 630 C CA . THR A 1 81 ? -9.249 17.613 9.635 1.00 48.16 81 THR A CA 1
ATOM 631 C C . THR A 1 81 ? -8.052 16.896 10.249 1.00 48.16 81 THR A C 1
ATOM 633 O O . THR A 1 81 ? -8.185 15.800 10.777 1.00 48.16 81 THR A O 1
ATOM 636 N N . VAL A 1 82 ? -6.863 17.480 10.122 1.00 47.12 82 VAL A N 1
ATOM 637 C CA . VAL A 1 82 ? -5.645 16.938 10.736 1.00 47.12 82 VAL A CA 1
ATOM 638 C C . VAL A 1 82 ? -5.697 17.258 12.236 1.00 47.12 82 VAL A C 1
ATOM 640 O O . VAL A 1 82 ? -5.902 18.430 12.565 1.00 47.12 82 VAL A O 1
ATOM 643 N N . PRO A 1 83 ? -5.490 16.290 13.147 1.00 48.28 83 PRO A N 1
ATOM 644 C CA . PRO A 1 83 ? -5.311 16.601 14.560 1.00 48.28 83 PRO A CA 1
ATOM 645 C C . PRO A 1 83 ? -4.112 17.532 14.735 1.00 48.28 83 PRO A C 1
ATOM 647 O O . PRO A 1 83 ? -3.033 17.282 14.200 1.00 48.28 83 PRO A O 1
ATOM 650 N N . THR A 1 84 ? -4.287 18.611 15.492 1.00 43.72 84 THR A N 1
ATOM 651 C CA . THR A 1 84 ? -3.253 19.636 15.711 1.00 43.72 84 THR A CA 1
ATOM 652 C C . THR A 1 84 ? -2.105 19.176 16.616 1.00 43.72 84 THR A C 1
ATOM 654 O O . THR A 1 84 ? -1.128 19.903 16.779 1.00 43.72 84 THR A O 1
ATOM 657 N N . SER A 1 85 ? -2.197 17.980 17.195 1.00 47.75 85 SER A N 1
ATOM 658 C CA . SER A 1 85 ? -1.186 17.378 18.064 1.00 47.75 85 SER A CA 1
ATOM 659 C C . SER A 1 85 ? -1.108 15.873 17.822 1.00 47.75 85 SER A C 1
ATOM 661 O O . SER A 1 85 ? -2.137 15.218 17.646 1.00 47.75 85 SER A O 1
ATOM 663 N N . VAL A 1 86 ? 0.110 15.319 17.836 1.00 51.31 86 VAL A N 1
ATOM 664 C CA . VAL A 1 86 ? 0.305 13.864 17.915 1.00 51.31 86 VAL A CA 1
ATOM 665 C C . VAL A 1 86 ? -0.367 13.395 19.208 1.00 51.31 86 VAL A C 1
ATOM 667 O O . VAL A 1 86 ? -0.108 14.002 20.248 1.00 51.31 86 VAL A O 1
ATOM 670 N N . PRO A 1 87 ? -1.241 12.379 19.175 1.00 54.12 87 PRO A N 1
ATOM 671 C CA . PRO A 1 87 ? -1.931 11.961 20.383 1.00 54.12 87 PRO A CA 1
ATOM 672 C C . PRO A 1 87 ? -0.960 11.411 21.425 1.00 54.12 87 PRO A C 1
ATOM 674 O O . PRO A 1 87 ? -0.042 10.659 21.088 1.00 54.12 87 PRO A O 1
ATOM 677 N N . ASP A 1 88 ? -1.190 11.745 22.692 1.00 51.62 88 ASP A N 1
ATOM 678 C CA . ASP A 1 88 ? -0.410 11.212 23.807 1.00 51.62 88 ASP A CA 1
ATOM 679 C C . ASP A 1 88 ? -0.590 9.687 23.905 1.00 51.62 88 ASP A C 1
ATOM 681 O O . ASP A 1 88 ? -1.713 9.177 23.918 1.00 51.62 88 ASP A O 1
ATOM 685 N N . LYS A 1 89 ? 0.500 8.915 24.005 1.00 58.38 89 LYS A N 1
ATOM 686 C CA . LYS A 1 89 ? 0.406 7.464 24.261 1.00 58.38 89 LYS A CA 1
ATOM 687 C C . LYS A 1 89 ? -0.295 7.237 25.605 1.00 58.38 89 LYS A C 1
ATOM 689 O O . LYS A 1 89 ? 0.187 7.729 26.623 1.00 58.38 89 LYS A O 1
ATOM 694 N N . PRO A 1 90 ? -1.378 6.439 25.639 1.00 52.16 90 PRO A N 1
ATOM 695 C CA . PRO A 1 90 ? -1.179 5.106 26.206 1.00 52.16 90 PRO A CA 1
ATOM 696 C C . PRO A 1 90 ? -2.112 4.049 25.593 1.00 52.16 90 PRO A C 1
ATOM 698 O O . PRO A 1 90 ? -3.331 4.152 25.687 1.00 52.16 90 PRO A O 1
ATOM 701 N N . PHE A 1 91 ? -1.548 2.983 25.035 1.00 47.19 91 PHE A N 1
ATOM 702 C CA . PHE A 1 91 ? -2.174 1.665 25.116 1.00 47.19 91 PHE A CA 1
ATOM 703 C C . PHE A 1 91 ? -1.219 0.826 25.960 1.00 47.19 91 PHE A C 1
ATOM 705 O O . PHE A 1 91 ? -0.152 0.416 25.504 1.00 47.19 91 PHE A O 1
ATOM 712 N N . ALA A 1 92 ? -1.544 0.633 27.238 1.00 50.22 92 ALA A N 1
ATOM 713 C CA . ALA A 1 92 ? -0.979 -0.496 27.954 1.00 50.22 92 ALA A CA 1
ATOM 714 C C . ALA A 1 92 ? -1.716 -1.714 27.404 1.00 50.22 92 ALA A C 1
ATOM 716 O O . ALA A 1 92 ? -2.851 -1.982 27.792 1.00 50.22 92 ALA A O 1
ATOM 717 N N . VAL A 1 93 ? -1.100 -2.413 26.450 1.00 45.56 93 VAL A N 1
ATOM 718 C CA . VAL A 1 93 ? -1.573 -3.736 26.046 1.00 45.56 93 VAL A CA 1
ATOM 719 C C . VAL A 1 93 ? -1.671 -4.559 27.327 1.00 45.56 93 VAL A C 1
ATOM 721 O O . VAL A 1 93 ? -0.665 -4.807 27.996 1.00 45.56 93 VAL A O 1
ATOM 724 N N . SER A 1 94 ? -2.889 -4.946 27.710 1.00 43.41 94 SER A N 1
ATOM 725 C CA . SER A 1 94 ? -3.065 -5.980 28.718 1.00 43.41 94 SER A CA 1
ATOM 726 C C . SER A 1 94 ? -2.486 -7.248 28.108 1.00 43.41 94 SER A C 1
ATOM 728 O O . SER A 1 94 ? -3.123 -7.909 27.290 1.00 43.41 94 SER A O 1
ATOM 730 N N . ASN A 1 95 ? -1.232 -7.549 28.442 1.00 37.25 95 ASN A N 1
ATOM 731 C CA . ASN A 1 95 ? -0.623 -8.825 28.123 1.00 37.25 95 ASN A CA 1
ATOM 732 C C . ASN A 1 95 ? -1.434 -9.900 28.849 1.00 37.25 95 ASN A C 1
ATOM 734 O O . ASN A 1 95 ? -1.140 -10.249 29.990 1.00 37.25 95 ASN A O 1
ATOM 738 N N . LYS A 1 96 ? -2.447 -10.462 28.189 1.00 40.34 96 LYS A N 1
ATOM 739 C CA . LYS A 1 96 ? -2.909 -11.807 28.517 1.00 40.34 96 LYS A CA 1
ATOM 740 C C . LYS A 1 96 ? -1.856 -12.772 27.989 1.00 40.34 96 LYS A C 1
ATOM 742 O O . LYS A 1 96 ? -2.037 -13.420 26.966 1.00 40.34 96 LYS A O 1
ATOM 747 N N . THR A 1 97 ? -0.722 -12.850 28.678 1.00 33.75 97 THR A N 1
ATOM 748 C CA . THR A 1 97 ? 0.147 -14.014 28.578 1.00 33.75 97 THR A CA 1
ATOM 749 C C . THR A 1 97 ? -0.619 -15.180 29.193 1.00 33.75 97 THR A C 1
ATOM 751 O O . THR A 1 97 ? -0.610 -15.391 30.404 1.00 33.75 97 THR A O 1
ATOM 754 N N . SER A 1 98 ? -1.324 -15.946 28.360 1.00 33.41 98 SER A N 1
ATOM 755 C CA . SER A 1 98 ? -1.651 -17.320 28.717 1.00 33.41 98 SER A CA 1
ATOM 756 C C . SER A 1 98 ? -0.320 -18.033 28.930 1.00 33.41 98 SER A C 1
ATOM 758 O O . SER A 1 98 ? 0.460 -18.223 27.997 1.00 33.41 98 SER A O 1
ATOM 760 N N . LYS A 1 99 ? -0.041 -18.322 30.197 1.00 29.91 99 LYS A N 1
ATOM 761 C CA . LYS A 1 99 ? 1.073 -19.121 30.690 1.00 29.91 99 LYS A CA 1
ATOM 762 C C . LYS A 1 99 ? 1.171 -20.382 29.821 1.00 29.91 99 LYS A C 1
ATOM 764 O O . LYS A 1 99 ? 0.291 -21.233 29.879 1.00 29.91 99 LYS A O 1
ATOM 769 N N . ALA A 1 100 ? 2.196 -20.465 28.976 1.00 32.72 100 ALA A N 1
ATOM 770 C CA . ALA A 1 100 ? 2.544 -21.709 28.311 1.00 32.72 100 ALA A CA 1
ATOM 771 C C . ALA A 1 100 ? 3.091 -22.639 29.397 1.00 32.72 100 ALA A C 1
ATOM 773 O O . ALA A 1 100 ? 4.229 -22.485 29.842 1.00 32.72 100 ALA A O 1
ATOM 774 N N . GLU A 1 101 ? 2.245 -23.534 29.897 1.00 30.56 101 GLU A N 1
ATOM 775 C CA . GLU A 1 101 ? 2.715 -24.670 30.674 1.00 30.56 101 GLU A CA 1
ATOM 776 C C . GLU A 1 101 ? 3.442 -25.619 29.726 1.00 30.56 101 GLU A C 1
ATOM 778 O O . GLU A 1 101 ? 2.931 -26.038 28.688 1.00 30.56 101 GLU A O 1
ATOM 783 N N . SER A 1 102 ? 4.689 -25.900 30.082 1.00 29.39 102 SER A N 1
ATOM 784 C CA . SER A 1 102 ? 5.531 -26.912 29.475 1.00 29.39 102 SER A CA 1
ATOM 785 C C . SER A 1 102 ? 4.929 -28.295 29.734 1.00 29.39 102 SER A C 1
ATOM 787 O O . SER A 1 102 ? 5.175 -28.892 30.781 1.00 29.39 102 SER A O 1
ATOM 789 N N . GLY A 1 103 ? 4.141 -28.791 28.786 1.00 27.72 103 GLY A N 1
ATOM 790 C CA . GLY A 1 103 ? 3.747 -30.191 28.679 1.00 27.72 103 GLY A CA 1
ATOM 791 C C . GLY A 1 103 ? 4.437 -30.797 27.465 1.00 27.72 103 GLY A C 1
ATOM 792 O O . GLY A 1 103 ? 4.201 -30.373 26.338 1.00 27.72 103 GLY A O 1
ATOM 793 N N . SER A 1 104 ? 5.344 -31.735 27.706 1.00 29.92 104 SER A N 1
ATOM 794 C CA . SER A 1 104 ? 5.961 -32.550 26.665 1.00 29.92 104 SER A CA 1
ATOM 795 C C . SER A 1 104 ? 5.027 -33.717 26.376 1.00 29.92 104 SER A C 1
ATOM 797 O O . SER A 1 104 ? 4.853 -34.570 27.236 1.00 29.92 104 SER A O 1
ATOM 799 N N . GLU A 1 105 ? 4.434 -33.759 25.185 1.00 31.11 105 GLU A N 1
ATOM 800 C CA . GLU A 1 105 ? 3.759 -34.958 24.689 1.00 31.11 105 GLU A CA 1
ATOM 801 C C . GLU A 1 105 ? 4.172 -35.219 23.237 1.00 31.11 105 GLU A C 1
ATOM 803 O O . GLU A 1 105 ? 3.895 -34.462 22.308 1.00 31.11 105 GLU A O 1
ATOM 808 N N . ASP A 1 106 ? 4.932 -36.300 23.116 1.00 27.14 106 ASP A N 1
ATOM 809 C CA . ASP A 1 106 ? 5.281 -37.048 21.919 1.00 27.14 106 ASP A CA 1
ATOM 810 C C . ASP A 1 106 ? 4.019 -37.654 2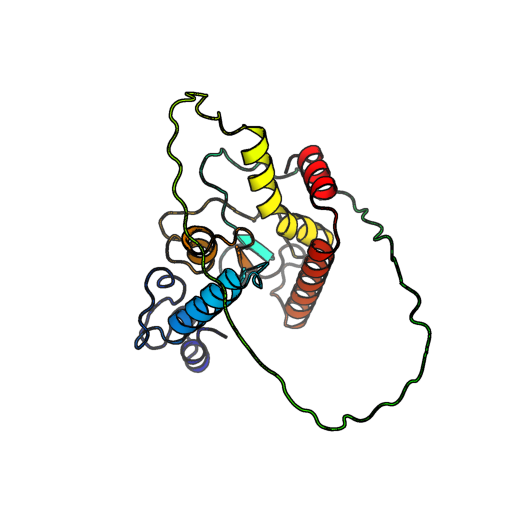1.289 1.00 27.14 106 ASP A C 1
ATOM 812 O O . ASP A 1 106 ? 3.222 -38.268 21.997 1.00 27.14 106 ASP A O 1
ATOM 816 N N . CYS A 1 107 ? 3.850 -37.529 19.968 1.00 25.48 107 CYS A N 1
ATOM 817 C CA . CYS A 1 107 ? 3.081 -38.511 19.204 1.00 25.48 107 CYS A CA 1
ATOM 818 C C . CYS A 1 107 ? 3.388 -38.454 17.702 1.00 25.48 107 CYS A C 1
ATOM 820 O O . CYS A 1 107 ? 3.143 -37.469 17.006 1.00 25.48 107 CYS A O 1
ATOM 822 N N . SER A 1 108 ? 3.889 -39.583 17.206 1.00 29.95 108 SER A N 1
ATOM 823 C CA . SER A 1 108 ? 4.032 -39.920 15.788 1.00 29.95 108 SER A CA 1
ATOM 824 C C . SER A 1 108 ? 2.665 -40.159 15.115 1.00 29.95 108 SER A C 1
ATOM 826 O O . SER A 1 108 ? 1.747 -40.640 15.781 1.00 29.95 108 SER A O 1
ATOM 828 N N . PRO A 1 109 ? 2.509 -39.929 13.796 1.00 31.25 109 PRO A N 1
ATOM 829 C CA . PRO A 1 109 ? 1.276 -40.251 13.087 1.00 31.25 109 PRO A CA 1
ATOM 830 C C . PRO A 1 109 ? 1.246 -41.720 12.638 1.00 31.25 109 PRO A C 1
ATOM 832 O O . PRO A 1 109 ? 2.185 -42.203 12.005 1.00 31.25 109 PRO A O 1
ATOM 835 N N . LYS A 1 110 ? 0.137 -42.412 12.926 1.00 29.95 110 LYS A N 1
ATOM 836 C CA . LYS A 1 110 ? -0.261 -43.665 12.270 1.00 29.95 110 LYS A CA 1
ATOM 837 C C . LYS A 1 110 ? -1.553 -43.444 11.475 1.00 29.95 110 LYS A C 1
ATOM 839 O O . LYS A 1 110 ? -2.524 -42.923 12.010 1.00 29.95 110 LYS A O 1
ATOM 844 N N . ASP A 1 111 ? -1.458 -43.804 10.201 1.00 28.84 111 ASP A N 1
ATOM 845 C CA . ASP A 1 111 ? -2.428 -44.251 9.186 1.00 28.84 111 ASP A CA 1
ATOM 846 C C . ASP A 1 111 ? -3.954 -44.228 9.473 1.00 28.84 111 ASP A C 1
ATOM 848 O O . ASP A 1 111 ? -4.422 -44.614 10.540 1.00 28.84 111 ASP A O 1
ATOM 852 N N . GLY A 1 112 ? -4.735 -43.836 8.446 1.00 26.36 112 GLY A N 1
ATOM 853 C CA . GLY A 1 112 ? -6.218 -43.900 8.370 1.00 26.36 112 GLY A CA 1
ATOM 854 C C . GLY A 1 112 ? -6.785 -45.323 8.132 1.00 26.36 112 GLY A C 1
ATOM 855 O O . GLY A 1 112 ? -6.088 -46.274 8.480 1.00 26.36 112 GLY A O 1
ATOM 856 N N . PRO A 1 113 ? -7.974 -45.544 7.494 1.00 40.28 113 PRO A N 1
ATOM 857 C CA . PRO A 1 113 ? -8.864 -44.599 6.787 1.00 40.28 113 PRO A CA 1
ATOM 858 C C . PRO A 1 113 ? -10.416 -44.798 6.944 1.00 40.28 113 PRO A C 1
ATOM 860 O O . PRO A 1 113 ? -10.891 -45.777 7.503 1.00 40.28 113 PRO A O 1
ATOM 863 N N . ALA A 1 114 ? -11.162 -43.865 6.317 1.00 27.86 114 ALA A N 1
ATOM 864 C CA . ALA A 1 114 ? -12.429 -43.982 5.547 1.00 27.86 114 ALA A CA 1
ATOM 865 C C . ALA A 1 114 ? -13.804 -44.358 6.170 1.00 27.86 114 ALA A C 1
ATOM 867 O O . ALA A 1 114 ? -13.959 -45.393 6.803 1.00 27.86 114 ALA A O 1
ATOM 868 N N . CYS A 1 115 ? -14.829 -43.554 5.806 1.00 26.11 115 CYS A N 1
ATOM 869 C CA . CYS A 1 115 ? -16.258 -43.871 5.525 1.00 26.11 115 CYS A CA 1
ATOM 870 C C . CYS A 1 115 ? -17.013 -42.514 5.403 1.00 26.11 115 CYS A C 1
ATOM 872 O O . CYS A 1 115 ? -16.893 -41.700 6.311 1.00 26.11 115 CYS A O 1
ATOM 874 N N . GLY A 1 116 ? -17.605 -42.070 4.280 1.00 24.28 116 GLY A N 1
ATOM 875 C CA . GLY A 1 116 ? -18.789 -42.597 3.571 1.00 24.28 116 GLY A CA 1
ATOM 876 C C . GLY A 1 116 ? -20.053 -41.870 4.098 1.00 24.28 116 GLY A C 1
ATOM 877 O O . GLY A 1 116 ? -20.405 -42.087 5.244 1.00 24.28 116 GLY A O 1
ATOM 878 N N . ALA A 1 117 ? -20.633 -40.829 3.483 1.00 27.28 117 ALA A N 1
ATOM 879 C CA . ALA A 1 117 ? -21.419 -40.731 2.242 1.00 27.28 117 ALA A CA 1
ATOM 880 C C . ALA A 1 117 ? -22.913 -40.364 2.547 1.00 27.28 117 ALA A C 1
ATOM 882 O O . ALA A 1 117 ? -23.519 -40.922 3.452 1.00 27.28 117 ALA A O 1
ATOM 883 N N . GLU A 1 118 ? -23.471 -39.454 1.727 1.00 26.28 118 GLU A N 1
ATOM 884 C CA . GLU A 1 118 ? -24.867 -39.408 1.203 1.00 26.28 118 GLU A CA 1
ATOM 885 C C . GLU A 1 118 ? -26.001 -38.561 1.853 1.00 26.28 118 GLU A C 1
ATOM 887 O O . GLU A 1 118 ? -26.564 -38.897 2.886 1.00 26.28 118 GLU A O 1
ATOM 892 N N . ASN A 1 119 ? -26.422 -37.552 1.062 1.00 26.91 119 ASN A N 1
ATOM 893 C CA . ASN A 1 119 ? -27.779 -37.239 0.555 1.00 26.91 119 ASN A CA 1
ATOM 894 C C . ASN A 1 119 ? -28.909 -36.664 1.443 1.00 26.91 119 ASN A C 1
ATOM 896 O O . ASN A 1 119 ? -29.294 -37.215 2.466 1.00 26.91 119 ASN A O 1
ATOM 900 N N . GLY A 1 120 ? -29.587 -35.631 0.905 1.00 26.97 120 GLY A N 1
ATOM 901 C CA . GLY A 1 120 ? -30.958 -35.270 1.298 1.00 26.97 120 GLY A CA 1
ATOM 902 C C . GLY A 1 120 ? -31.440 -33.880 0.859 1.00 26.97 120 GLY A C 1
ATOM 903 O O . GLY A 1 120 ? -31.416 -32.941 1.646 1.00 26.97 120 GLY A O 1
ATOM 904 N N . ALA A 1 121 ? -31.924 -33.749 -0.379 1.00 28.53 121 ALA A N 1
ATOM 905 C CA . ALA A 1 121 ? -32.652 -32.577 -0.874 1.00 28.53 121 ALA A CA 1
ATOM 906 C C . ALA A 1 121 ? -34.088 -32.498 -0.311 1.00 28.53 121 ALA A C 1
ATOM 908 O O . ALA A 1 121 ? -34.743 -33.533 -0.189 1.00 28.53 121 ALA A O 1
ATOM 909 N N . ARG A 1 122 ? -34.636 -31.287 -0.097 1.00 25.78 122 ARG A N 1
ATOM 910 C CA . ARG A 1 122 ? -36.093 -31.052 -0.173 1.00 25.78 122 ARG A CA 1
ATOM 911 C C . ARG A 1 122 ? -36.463 -29.589 -0.455 1.00 25.78 122 ARG A C 1
ATOM 913 O O . ARG A 1 122 ? -36.035 -28.679 0.242 1.00 25.78 122 ARG A O 1
ATOM 920 N N . LEU A 1 123 ? -37.295 -29.422 -1.482 1.00 28.64 123 LEU A N 1
ATOM 921 C CA . LEU A 1 123 ? -38.018 -28.215 -1.892 1.00 28.64 123 LEU A CA 1
ATOM 922 C C . LEU A 1 123 ? -39.292 -28.019 -1.050 1.00 28.64 123 LEU A C 1
ATOM 924 O O . LEU A 1 123 ? -39.980 -29.006 -0.783 1.00 28.64 123 LEU A O 1
ATOM 928 N N . SER A 1 124 ? -39.682 -26.767 -0.786 1.00 28.03 124 SER A N 1
ATOM 929 C CA . SER A 1 124 ? -41.092 -26.336 -0.846 1.00 28.03 124 SER A CA 1
ATOM 930 C C . SER A 1 124 ? -41.233 -24.810 -0.852 1.00 28.03 124 SER A C 1
ATOM 932 O O . SER A 1 124 ? -40.648 -24.123 -0.018 1.00 28.03 124 SER A O 1
ATOM 934 N N . ASN A 1 125 ? -42.051 -24.335 -1.792 1.00 27.02 125 ASN A N 1
ATOM 935 C CA . ASN A 1 125 ? -42.527 -22.965 -1.982 1.00 27.02 125 ASN A CA 1
ATOM 936 C C . ASN A 1 125 ? -43.507 -22.523 -0.880 1.00 27.02 125 ASN A C 1
ATOM 938 O O . ASN A 1 125 ? -44.199 -23.358 -0.297 1.00 27.02 125 ASN A O 1
ATOM 942 N N . GLY A 1 126 ? -43.637 -21.207 -0.698 1.00 26.53 126 GLY A N 1
ATOM 943 C CA . GLY A 1 126 ? -44.716 -20.573 0.058 1.00 26.53 126 GLY A CA 1
ATOM 944 C C . GLY A 1 126 ? -44.710 -19.058 -0.146 1.00 26.53 126 GLY A C 1
ATOM 945 O O . GLY A 1 126 ? -43.942 -18.357 0.505 1.00 26.53 126 GLY A O 1
ATOM 946 N N . ASP A 1 127 ? -45.548 -18.583 -1.067 1.00 25.92 127 ASP A N 1
ATOM 947 C CA . ASP A 1 127 ? -45.888 -17.172 -1.265 1.00 25.92 127 ASP A CA 1
ATOM 948 C C . ASP A 1 127 ? -46.704 -16.633 -0.080 1.00 25.92 127 ASP A C 1
ATOM 950 O O . ASP A 1 127 ? -47.619 -17.310 0.394 1.00 25.92 127 ASP A O 1
ATOM 954 N N . SER A 1 128 ? -46.431 -15.398 0.354 1.00 28.25 128 SER A N 1
ATOM 955 C CA . SER A 1 128 ? -47.425 -14.473 0.925 1.00 28.25 128 SER A CA 1
ATOM 956 C C . SER A 1 128 ? -46.887 -13.039 0.948 1.00 28.25 128 SER A C 1
ATOM 958 O O . SER A 1 128 ? -45.736 -12.779 1.290 1.00 28.25 128 SER A O 1
ATOM 960 N N . GLU A 1 129 ? -47.764 -12.136 0.528 1.00 27.06 129 GLU A N 1
ATOM 961 C CA . GLU A 1 129 ? -47.581 -10.730 0.188 1.00 27.06 129 GLU A CA 1
ATOM 962 C C . GLU A 1 129 ? -47.453 -9.748 1.375 1.00 27.06 129 GLU A C 1
ATOM 964 O O . GLU A 1 129 ? -47.958 -9.981 2.468 1.00 27.06 129 GLU A O 1
ATOM 969 N N . VAL A 1 130 ? -46.892 -8.578 1.031 1.00 28.06 130 VAL A N 1
ATOM 970 C CA . VAL A 1 130 ? -47.126 -7.218 1.565 1.00 28.06 130 VAL A CA 1
ATOM 971 C C . VAL A 1 130 ? -46.621 -6.876 2.975 1.00 28.06 130 VAL A C 1
ATOM 973 O O . VAL A 1 130 ? -47.168 -7.247 4.007 1.00 28.06 130 VAL A O 1
ATOM 976 N N . GLY A 1 131 ? -45.635 -5.976 2.975 1.00 24.09 131 GLY A N 1
ATOM 977 C CA . GLY A 1 131 ? -45.232 -5.147 4.104 1.00 24.09 131 GLY A CA 1
ATOM 978 C C . GLY A 1 131 ? -44.337 -4.018 3.604 1.00 24.09 131 GLY A C 1
ATOM 979 O O . GLY A 1 131 ? -43.119 -4.147 3.571 1.00 24.09 131 GLY A O 1
ATOM 980 N N . THR A 1 132 ? -44.943 -2.925 3.145 1.00 37.06 132 THR A N 1
ATOM 981 C CA . THR A 1 132 ? -44.246 -1.669 2.855 1.00 37.06 132 THR A CA 1
ATOM 982 C C . THR A 1 132 ? -43.690 -1.096 4.155 1.00 37.06 132 THR A C 1
ATOM 984 O O . THR A 1 132 ? -44.474 -0.634 4.982 1.00 37.06 132 THR A O 1
ATOM 987 N N . THR A 1 133 ? -42.370 -1.069 4.331 1.00 27.06 133 THR A N 1
ATOM 988 C CA . THR A 1 133 ? -41.735 -0.220 5.348 1.00 27.06 133 THR A CA 1
ATOM 989 C C . THR A 1 133 ? -40.395 0.313 4.862 1.00 27.06 133 THR A C 1
ATOM 991 O O . THR A 1 133 ? -39.467 -0.452 4.620 1.00 27.06 133 THR A O 1
ATOM 994 N N . ASP A 1 134 ? -40.370 1.640 4.758 1.00 28.02 134 ASP A N 1
ATOM 995 C CA . ASP A 1 134 ? -39.258 2.563 4.961 1.00 28.02 134 ASP A CA 1
ATOM 996 C C . ASP A 1 134 ? -37.906 2.265 4.304 1.00 28.02 134 ASP A C 1
ATOM 998 O O . ASP A 1 134 ? -37.099 1.449 4.748 1.00 28.02 134 ASP A O 1
ATOM 1002 N N . GLU A 1 135 ? -37.607 3.099 3.306 1.00 34.16 135 GLU A N 1
ATOM 1003 C CA . GLU A 1 135 ? -36.253 3.451 2.908 1.00 34.16 135 GLU A CA 1
ATOM 1004 C C . GLU A 1 135 ? -35.438 3.870 4.144 1.00 34.16 135 GLU A C 1
ATOM 1006 O O . GLU A 1 135 ? -35.573 4.970 4.688 1.00 34.16 135 GLU A O 1
ATOM 1011 N N . CYS A 1 136 ? -34.563 2.974 4.599 1.00 33.81 136 CYS A N 1
ATOM 1012 C CA . CYS A 1 136 ? -33.595 3.260 5.643 1.00 33.81 136 CYS A CA 1
ATOM 1013 C C . CYS A 1 136 ? -32.694 4.422 5.208 1.00 33.81 136 CYS A C 1
ATOM 1015 O O . CYS A 1 136 ? -31.758 4.256 4.425 1.00 33.81 136 CYS A O 1
ATOM 1017 N N . LYS A 1 137 ? -32.938 5.599 5.791 1.00 33.31 137 LYS A N 1
ATOM 1018 C CA . LYS A 1 137 ? -31.947 6.665 5.957 1.00 33.31 137 LYS A CA 1
ATOM 1019 C C . LYS A 1 137 ? -30.656 6.042 6.498 1.00 33.31 137 LYS A C 1
ATOM 1021 O O . LYS A 1 137 ? -30.557 5.759 7.691 1.00 33.31 137 LYS A O 1
ATOM 1026 N N . GLY A 1 138 ? -29.674 5.821 5.624 1.00 36.88 138 GLY A N 1
ATOM 1027 C CA . GLY A 1 138 ? -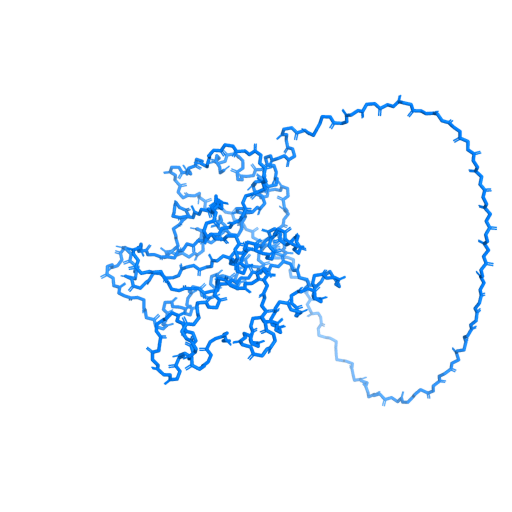28.322 5.433 6.015 1.00 36.88 138 GLY A CA 1
ATOM 1028 C C . GLY A 1 138 ? -27.800 6.440 7.036 1.00 36.88 138 GLY A C 1
ATOM 1029 O O . GLY A 1 138 ? -27.654 7.624 6.742 1.00 36.88 138 GLY A O 1
ATOM 1030 N N . SER A 1 139 ? -27.620 5.989 8.275 1.00 40.19 139 SER A N 1
ATOM 1031 C CA . SER A 1 139 ? -27.308 6.847 9.415 1.00 40.19 139 SER A CA 1
ATOM 1032 C C . SER A 1 139 ? -25.990 7.593 9.195 1.00 40.19 139 SER A C 1
ATOM 1034 O O . SER A 1 139 ? -24.967 6.957 8.947 1.00 40.19 139 SER A O 1
ATOM 1036 N N . VAL A 1 140 ? -25.986 8.914 9.384 1.00 48.34 140 VAL A N 1
ATOM 1037 C CA . VAL A 1 140 ? -24.786 9.780 9.368 1.00 48.34 140 VAL A CA 1
ATOM 1038 C C . VAL A 1 140 ? -23.658 9.240 10.276 1.00 48.34 140 VAL A C 1
ATOM 1040 O O . VAL A 1 140 ? -22.480 9.389 9.973 1.00 48.34 140 VAL A O 1
ATOM 1043 N N . LEU A 1 141 ? -24.008 8.528 11.356 1.00 46.50 141 LEU A N 1
ATOM 1044 C CA . LEU A 1 141 ? -23.072 7.840 12.261 1.00 46.50 141 LEU A CA 1
ATOM 1045 C C . LEU A 1 141 ? -22.316 6.659 11.615 1.00 46.50 141 LEU A C 1
ATOM 1047 O O . LEU A 1 141 ? -21.168 6.394 11.970 1.00 46.50 141 LEU A O 1
ATOM 1051 N N . GLY A 1 142 ? -22.947 5.948 10.677 1.00 57.88 142 GLY A N 1
ATOM 1052 C CA . GLY A 1 142 ? -22.353 4.808 9.971 1.00 57.88 142 GLY A CA 1
ATOM 1053 C C . GLY A 1 142 ? -21.255 5.230 8.994 1.00 57.88 142 GLY A C 1
ATOM 1054 O O . GLY A 1 142 ? -20.228 4.559 8.897 1.00 57.88 142 GLY A O 1
ATOM 1055 N N . ASP A 1 143 ? -21.435 6.384 8.348 1.00 67.56 143 ASP A N 1
ATOM 1056 C CA . ASP A 1 143 ? -20.437 6.978 7.455 1.00 67.56 143 ASP A CA 1
ATOM 1057 C C . ASP A 1 143 ? -19.203 7.454 8.243 1.00 67.56 143 ASP A C 1
ATOM 1059 O O . ASP A 1 143 ? -18.069 7.107 7.912 1.00 67.56 143 ASP A O 1
ATOM 1063 N N . SER A 1 144 ? -19.406 8.116 9.389 1.00 77.31 144 SER A N 1
ATOM 1064 C CA . SER A 1 144 ? -18.311 8.511 10.290 1.00 77.31 144 SER A CA 1
ATOM 1065 C C . SER A 1 144 ? -17.483 7.319 10.788 1.00 77.31 144 SER A C 1
ATOM 1067 O O . SER A 1 144 ? -16.254 7.374 10.766 1.00 77.31 144 SER A O 1
ATOM 1069 N N . ARG A 1 145 ? -18.119 6.202 11.172 1.00 84.19 145 ARG A N 1
ATOM 1070 C CA . ARG A 1 145 ? -17.397 4.982 11.581 1.00 84.19 145 ARG A CA 1
ATOM 1071 C C . ARG A 1 145 ? -16.560 4.390 10.449 1.00 84.19 145 ARG A C 1
ATOM 1073 O O . ARG A 1 145 ? -15.402 4.036 10.663 1.00 84.19 145 ARG A O 1
ATOM 1080 N N . ALA A 1 146 ? -17.124 4.283 9.247 1.00 84.62 146 ALA A N 1
ATOM 1081 C CA . ALA A 1 146 ? -16.401 3.754 8.094 1.00 84.62 146 ALA A CA 1
ATOM 1082 C C . ALA A 1 146 ? -15.190 4.634 7.730 1.00 84.62 146 ALA A C 1
ATOM 1084 O O . ALA A 1 146 ? -14.119 4.115 7.405 1.00 84.62 146 ALA A O 1
ATOM 1085 N N . ARG A 1 147 ? -15.324 5.961 7.865 1.00 85.75 147 ARG A N 1
ATOM 1086 C CA . ARG A 1 147 ? -14.225 6.922 7.689 1.00 85.75 147 ARG A CA 1
ATOM 1087 C C . ARG A 1 147 ? -13.128 6.768 8.740 1.00 85.75 147 ARG A C 1
ATOM 1089 O O . ARG A 1 147 ? -11.950 6.856 8.393 1.00 85.75 147 ARG A O 1
ATOM 1096 N N . LEU A 1 148 ? -13.481 6.528 9.998 1.00 90.19 148 LEU A N 1
ATOM 1097 C CA . LEU A 1 148 ? -12.496 6.317 11.059 1.00 90.19 148 LEU A CA 1
ATOM 1098 C C . LEU A 1 148 ? -11.761 4.979 10.896 1.00 90.19 148 LEU A C 1
ATOM 1100 O O . LEU A 1 148 ? -10.543 4.936 11.049 1.00 90.19 148 LEU A O 1
ATOM 1104 N N . ARG A 1 149 ? -12.446 3.906 10.477 1.00 90.62 149 ARG A N 1
ATOM 1105 C CA . ARG A 1 149 ? -11.814 2.586 10.282 1.00 90.62 149 ARG A CA 1
ATOM 1106 C C . ARG A 1 149 ? -10.638 2.610 9.309 1.00 90.62 149 ARG A C 1
ATOM 1108 O O . ARG A 1 149 ? -9.574 2.077 9.612 1.00 90.62 149 ARG A O 1
ATOM 1115 N N . VAL A 1 150 ? -10.777 3.302 8.177 1.00 92.25 150 VAL A N 1
ATOM 1116 C CA . VAL A 1 150 ? -9.678 3.435 7.199 1.00 92.25 150 VAL A CA 1
ATOM 1117 C C . VAL A 1 150 ? -8.507 4.287 7.713 1.00 92.25 150 VAL A C 1
ATOM 1119 O O . VAL A 1 150 ? -7.482 4.391 7.049 1.00 92.25 150 VAL A O 1
ATOM 1122 N N . ARG A 1 151 ? -8.633 4.916 8.887 1.00 93.62 151 ARG A N 1
ATOM 1123 C CA . ARG A 1 151 ? -7.594 5.740 9.519 1.00 93.62 151 ARG A CA 1
ATOM 1124 C C . ARG A 1 151 ? -6.905 5.046 10.694 1.00 93.62 151 ARG A C 1
ATOM 1126 O O . ARG A 1 151 ? -5.884 5.556 11.139 1.00 93.62 151 ARG A O 1
ATOM 1133 N N . MET A 1 152 ? -7.385 3.885 11.151 1.00 94.25 152 MET A N 1
ATOM 1134 C CA . MET A 1 152 ? -6.836 3.196 12.330 1.00 94.25 152 MET A CA 1
ATOM 1135 C C . MET A 1 152 ? -5.354 2.829 12.160 1.00 94.25 152 MET A C 1
ATOM 1137 O O . MET A 1 152 ? -4.540 3.159 13.017 1.00 94.25 152 MET A O 1
ATOM 1141 N N . LEU A 1 153 ? -4.969 2.215 11.031 1.00 95.88 153 LEU A N 1
ATOM 1142 C CA . LEU A 1 153 ? -3.561 1.892 10.756 1.00 95.88 153 LEU A CA 1
ATOM 1143 C C . LEU A 1 153 ? -2.671 3.154 10.671 1.00 95.88 153 LEU A C 1
ATOM 1145 O O . LEU A 1 153 ? -1.664 3.208 11.378 1.00 95.88 153 LEU A O 1
ATOM 1149 N N . PRO A 1 154 ? -3.015 4.176 9.858 1.00 95.75 154 PRO A N 1
ATOM 1150 C CA . PRO A 1 154 ? -2.312 5.459 9.851 1.00 95.75 154 PRO A CA 1
ATOM 1151 C C . PRO A 1 154 ? -2.149 6.096 11.231 1.00 95.75 154 PRO A C 1
ATOM 1153 O O . PRO A 1 154 ? -1.092 6.640 11.542 1.00 95.75 154 PRO A O 1
ATOM 1156 N N . TYR A 1 155 ? -3.201 6.042 12.041 1.00 95.31 155 TYR A N 1
ATOM 1157 C CA . TYR A 1 155 ? -3.229 6.620 13.372 1.00 95.31 155 TYR A CA 1
ATOM 1158 C C . TYR A 1 155 ? -2.261 5.903 14.318 1.00 95.31 155 TYR A C 1
ATOM 1160 O O . TYR A 1 155 ? -1.413 6.560 14.916 1.00 95.31 155 TYR A O 1
ATOM 1168 N N . LEU A 1 156 ? -2.284 4.567 14.364 1.00 94.81 156 LEU A N 1
ATOM 1169 C CA . LEU A 1 156 ? -1.317 3.793 15.151 1.00 94.81 156 LEU A CA 1
ATOM 1170 C C . LEU A 1 156 ? 0.124 4.043 14.689 1.00 94.81 156 LEU A C 1
ATOM 1172 O O . LEU A 1 156 ? 1.003 4.289 15.511 1.00 94.81 156 LEU A O 1
ATOM 1176 N N . LEU A 1 157 ? 0.379 4.070 13.377 1.00 96.31 157 LEU A N 1
ATOM 1177 C CA . LEU A 1 157 ? 1.716 4.355 12.842 1.00 96.31 157 LEU A CA 1
ATOM 1178 C C . LEU A 1 157 ? 2.275 5.696 13.331 1.00 96.31 157 LEU A C 1
ATOM 1180 O O . LEU A 1 157 ? 3.473 5.782 13.596 1.00 96.31 157 LEU A O 1
ATOM 1184 N N . SER A 1 158 ? 1.418 6.704 13.528 1.00 94.75 158 SER A N 1
ATOM 1185 C CA . SER A 1 158 ? 1.829 8.011 14.057 1.00 94.75 158 SER A CA 1
ATOM 1186 C C . SER A 1 158 ? 2.402 7.960 15.478 1.00 94.75 158 SER A C 1
ATOM 1188 O O . SER A 1 158 ? 3.137 8.861 15.873 1.00 94.75 158 SER A O 1
ATOM 1190 N N . TRP A 1 159 ? 2.114 6.900 16.238 1.00 90.75 159 TRP A N 1
ATOM 1191 C CA . TRP A 1 159 ? 2.618 6.703 17.600 1.00 90.75 159 TRP A CA 1
ATOM 1192 C C . TRP A 1 159 ? 3.883 5.863 17.689 1.00 90.75 159 TRP A C 1
ATOM 1194 O O . TRP A 1 159 ? 4.623 5.941 18.677 1.00 90.75 159 TRP A O 1
ATOM 1204 N N . TYR A 1 160 ? 4.074 4.972 16.720 1.00 92.81 160 TYR A N 1
ATOM 1205 C CA . TYR A 1 160 ? 5.136 3.972 16.767 1.00 92.81 160 TYR A CA 1
ATOM 1206 C C . TYR A 1 160 ? 6.294 4.295 15.838 1.00 92.81 160 TYR A C 1
ATOM 1208 O O . TYR A 1 160 ? 7.413 3.875 16.132 1.00 92.81 160 TYR A O 1
ATOM 1216 N N . ASP A 1 161 ? 6.063 5.053 14.764 1.00 92.50 161 ASP A N 1
ATOM 1217 C CA . ASP A 1 161 ? 7.117 5.405 13.828 1.00 92.50 161 ASP A CA 1
ATOM 1218 C C . ASP A 1 161 ? 7.449 6.907 13.853 1.00 92.50 161 ASP A C 1
ATOM 1220 O O . ASP A 1 161 ? 6.664 7.725 13.378 1.00 92.50 161 ASP A O 1
ATOM 1224 N N . PRO A 1 162 ? 8.639 7.302 14.344 1.00 88.06 162 PRO A N 1
ATOM 1225 C CA . PRO A 1 162 ? 9.018 8.714 14.426 1.00 88.06 162 PRO A CA 1
ATOM 1226 C C . PRO A 1 162 ? 9.248 9.370 13.054 1.00 88.06 162 PRO A C 1
ATOM 1228 O O . PRO A 1 162 ? 9.338 10.590 12.970 1.00 88.06 162 PRO A O 1
ATOM 1231 N N . GLY A 1 163 ? 9.376 8.578 11.982 1.00 88.88 163 GLY A N 1
ATOM 1232 C CA . GLY A 1 163 ? 9.510 9.060 10.605 1.00 88.88 163 GLY A CA 1
ATOM 1233 C C . GLY A 1 163 ? 8.191 9.035 9.829 1.00 88.88 163 GLY A C 1
ATOM 1234 O O . GLY A 1 163 ? 8.212 9.127 8.597 1.00 88.88 163 GLY A O 1
ATOM 1235 N N . TYR A 1 164 ? 7.061 8.850 10.516 1.00 94.94 164 TYR A N 1
ATOM 1236 C CA . TYR A 1 164 ? 5.734 8.793 9.920 1.00 94.94 164 TYR A CA 1
ATOM 1237 C C . TYR A 1 164 ? 4.966 10.096 10.104 1.00 94.94 164 TYR A C 1
ATOM 1239 O O . TYR A 1 164 ? 4.947 10.703 11.169 1.00 94.94 164 TYR A O 1
ATOM 1247 N N . SER A 1 165 ? 4.295 10.518 9.039 1.00 95.06 165 SER A N 1
ATOM 1248 C CA . SER A 1 165 ? 3.577 11.781 8.963 1.00 95.06 165 SER A CA 1
ATOM 1249 C C . SER A 1 165 ? 2.095 11.525 8.698 1.00 95.06 165 SER A C 1
ATOM 1251 O O . SER A 1 165 ? 1.655 11.331 7.559 1.00 95.06 165 SER A O 1
ATOM 1253 N N . LEU A 1 166 ? 1.301 11.547 9.773 1.00 94.56 166 LEU A N 1
ATOM 1254 C CA . LEU A 1 166 ? -0.152 11.387 9.688 1.00 94.56 166 LEU A CA 1
ATOM 1255 C C . LEU A 1 166 ? -0.797 12.514 8.866 1.00 94.56 166 LEU A C 1
ATOM 1257 O O . LEU A 1 166 ? -1.663 12.256 8.035 1.00 94.56 166 LEU A O 1
ATOM 1261 N N . GLU A 1 167 ? -0.309 13.745 9.018 1.00 92.62 167 GLU A N 1
ATOM 1262 C CA . GLU A 1 167 ? -0.767 14.927 8.273 1.00 92.62 167 GLU A CA 1
ATOM 1263 C C . GLU A 1 167 ? -0.629 14.789 6.744 1.00 92.62 167 GLU A C 1
ATOM 1265 O O . GLU A 1 167 ? -1.416 15.356 5.986 1.00 92.62 167 GLU A O 1
ATOM 1270 N N . LYS A 1 168 ? 0.352 14.013 6.259 1.00 94.12 168 LYS A N 1
ATOM 1271 C CA . LYS A 1 168 ? 0.596 13.816 4.821 1.00 94.12 168 LYS A CA 1
ATOM 1272 C C . LYS A 1 168 ? -0.283 12.730 4.217 1.00 94.12 168 LYS A C 1
ATOM 1274 O O . LYS A 1 168 ? -0.280 12.587 2.981 1.00 94.12 168 LYS A O 1
ATOM 1279 N N . CYS A 1 169 ? -1.018 11.995 5.052 1.00 95.56 169 CYS A N 1
ATOM 1280 C CA . CYS A 1 169 ? -1.918 10.946 4.616 1.00 95.56 169 CYS A CA 1
ATOM 1281 C C . CYS A 1 169 ? -3.092 11.508 3.814 1.00 95.56 169 CYS A C 1
ATOM 1283 O O . CYS A 1 169 ? -3.517 12.650 3.983 1.00 95.56 169 CYS A O 1
ATOM 1285 N N . SER A 1 170 ? -3.631 10.705 2.899 1.00 93.81 170 SER A N 1
ATOM 1286 C CA . SER A 1 170 ? -4.798 11.116 2.117 1.00 93.81 170 SER A CA 1
ATOM 1287 C C . SER A 1 170 ? -5.674 9.939 1.726 1.00 93.81 170 SER A C 1
ATOM 1289 O O . SER A 1 170 ? -5.205 8.962 1.150 1.00 93.81 170 SER A O 1
ATOM 1291 N N . PHE A 1 171 ? -6.971 10.074 1.978 1.00 93.06 171 PHE A N 1
ATOM 1292 C CA . PHE A 1 171 ? -7.980 9.053 1.679 1.00 93.06 171 PHE A CA 1
ATOM 1293 C C . PHE A 1 171 ? -8.845 9.439 0.475 1.00 93.06 171 PHE A C 1
ATOM 1295 O O . PHE A 1 171 ? -9.567 8.615 -0.084 1.00 93.06 171 PHE A O 1
ATOM 1302 N N . LYS A 1 172 ? -8.714 10.686 0.005 1.00 91.94 172 LYS A N 1
ATOM 1303 C CA . LYS A 1 172 ? -9.407 11.179 -1.181 1.00 91.94 172 LYS A CA 1
ATOM 1304 C C . LYS A 1 172 ? -8.815 10.555 -2.442 1.00 91.94 172 LYS A C 1
ATOM 1306 O O . LYS A 1 172 ? -7.677 10.837 -2.829 1.00 91.94 172 LYS A O 1
ATOM 1311 N N . VAL A 1 173 ? -9.624 9.766 -3.141 1.00 91.75 173 VAL A N 1
ATOM 1312 C CA . VAL A 1 173 ? -9.242 9.154 -4.416 1.00 91.75 173 VAL A CA 1
ATOM 1313 C C . VAL A 1 173 ? -9.404 10.163 -5.557 1.00 91.75 173 VAL A C 1
ATOM 1315 O O . VAL A 1 173 ? -10.432 10.821 -5.704 1.00 91.75 173 VAL A O 1
ATOM 1318 N N . ARG A 1 174 ? -8.365 10.306 -6.387 1.00 92.00 174 ARG A N 1
ATOM 1319 C CA . ARG A 1 174 ? -8.405 11.120 -7.614 1.00 92.00 174 ARG A CA 1
ATOM 1320 C C . ARG A 1 174 ? -8.757 10.238 -8.811 1.00 92.00 174 ARG A C 1
ATOM 1322 O O . ARG A 1 174 ? -8.305 9.101 -8.870 1.00 92.00 174 ARG A O 1
ATOM 1329 N N . ARG A 1 175 ? -9.435 10.796 -9.825 1.00 92.06 175 ARG A N 1
ATOM 1330 C CA . ARG A 1 175 ? -9.781 10.076 -11.073 1.00 92.06 175 ARG A CA 1
ATOM 1331 C C . ARG A 1 175 ? -8.577 9.390 -11.736 1.00 92.06 175 ARG A C 1
ATOM 1333 O O . ARG A 1 175 ? -8.683 8.260 -12.186 1.00 92.06 175 ARG A O 1
ATOM 1340 N N . SER A 1 176 ? -7.402 10.022 -11.722 1.00 94.44 176 SER A N 1
ATOM 1341 C CA . SER A 1 176 ? -6.167 9.450 -12.289 1.00 94.44 176 SER A CA 1
ATOM 1342 C C . SER A 1 176 ? -5.578 8.270 -11.503 1.00 94.44 176 SER A C 1
ATOM 1344 O O . SER A 1 176 ? -4.530 7.743 -11.877 1.00 94.44 176 SER A O 1
ATOM 1346 N N . LYS A 1 177 ? -6.201 7.892 -10.384 1.00 95.44 177 LYS A N 1
ATOM 1347 C CA . LYS A 1 177 ? -5.783 6.796 -9.507 1.00 95.44 177 LYS A CA 1
ATOM 1348 C C . LYS A 1 177 ? -6.769 5.629 -9.511 1.00 95.44 177 LYS A C 1
ATOM 1350 O O . LYS A 1 177 ? -6.501 4.651 -8.826 1.00 95.44 177 LYS A O 1
ATOM 1355 N N . MET A 1 178 ? -7.856 5.704 -10.281 1.00 95.94 178 MET A N 1
ATOM 1356 C CA . MET A 1 178 ? -8.896 4.666 -10.300 1.00 95.94 178 MET A CA 1
ATOM 1357 C C . MET A 1 178 ? -8.352 3.284 -10.679 1.00 95.94 178 MET A C 1
ATOM 1359 O O . MET A 1 178 ? -8.763 2.300 -10.088 1.00 95.94 178 MET A O 1
ATOM 1363 N N . SER A 1 179 ? -7.362 3.220 -11.573 1.00 97.31 179 SER A N 1
ATOM 1364 C CA . SER A 1 179 ? -6.731 1.969 -12.016 1.00 97.31 179 SER A CA 1
ATOM 1365 C C . SER A 1 179 ? -5.508 1.535 -11.191 1.00 97.31 179 SER A C 1
ATOM 1367 O O . SER A 1 179 ? -4.718 0.699 -11.636 1.00 97.31 179 SER A O 1
ATOM 1369 N N . THR A 1 180 ? -5.292 2.133 -10.013 1.00 98.38 180 THR A N 1
ATOM 1370 C CA . THR A 1 180 ? -4.196 1.739 -9.105 1.00 98.38 180 THR A CA 1
ATOM 1371 C C . THR A 1 180 ? -4.605 0.560 -8.236 1.00 98.38 180 THR A C 1
ATOM 1373 O O . THR A 1 180 ? -5.783 0.424 -7.907 1.00 98.38 180 THR A O 1
ATOM 1376 N N . GLY A 1 181 ? -3.633 -0.246 -7.802 1.00 98.06 181 GLY A N 1
ATOM 1377 C CA . GLY A 1 181 ? -3.899 -1.440 -7.001 1.00 98.06 181 GLY A CA 1
ATOM 1378 C C . GLY A 1 181 ? -4.694 -1.141 -5.745 1.00 98.06 181 GLY A C 1
ATOM 1379 O O . GLY A 1 181 ? -5.736 -1.748 -5.528 1.00 98.06 181 GLY A O 1
ATOM 1380 N N . ARG A 1 182 ? -4.293 -0.114 -4.988 1.00 97.50 182 ARG A N 1
ATOM 1381 C CA . ARG A 1 182 ? -5.030 0.320 -3.798 1.00 97.50 182 ARG A CA 1
ATOM 1382 C C . ARG A 1 182 ? -6.522 0.540 -4.071 1.00 97.50 182 ARG A C 1
ATOM 1384 O O . ARG A 1 182 ? -7.371 0.049 -3.329 1.00 97.50 182 ARG A O 1
ATOM 1391 N N . VAL A 1 183 ? -6.833 1.310 -5.114 1.00 97.06 183 VAL A N 1
ATOM 1392 C CA . VAL A 1 183 ? -8.206 1.740 -5.402 1.00 97.06 183 VAL A CA 1
ATOM 1393 C C . VAL A 1 183 ? -9.038 0.583 -5.931 1.00 97.06 183 VAL A C 1
ATOM 1395 O O . VAL A 1 183 ? -10.143 0.379 -5.442 1.00 97.06 183 VAL A O 1
ATOM 1398 N N . VAL A 1 184 ? -8.485 -0.209 -6.849 1.00 97.75 184 VAL A N 1
ATOM 1399 C CA . VAL A 1 184 ? -9.138 -1.408 -7.388 1.00 97.75 184 VAL A CA 1
ATOM 1400 C C . VAL A 1 184 ? -9.440 -2.409 -6.277 1.00 97.75 184 VAL A C 1
ATOM 1402 O O . VAL A 1 184 ? -10.572 -2.858 -6.144 1.00 97.75 184 VAL A O 1
ATOM 1405 N N . VAL A 1 185 ? -8.465 -2.710 -5.416 1.00 97.56 185 VAL A N 1
ATOM 1406 C CA . VAL A 1 185 ? -8.660 -3.647 -4.300 1.00 97.56 185 VAL A CA 1
ATOM 1407 C C . VAL A 1 185 ? -9.693 -3.120 -3.296 1.00 97.56 185 VAL A C 1
ATOM 1409 O O . VAL A 1 185 ? -10.506 -3.886 -2.782 1.00 97.56 185 VAL A O 1
ATOM 1412 N N . CYS A 1 186 ? -9.738 -1.808 -3.061 1.00 95.25 186 CYS A N 1
ATOM 1413 C CA . CYS A 1 186 ? -10.759 -1.226 -2.196 1.00 95.25 186 CYS A CA 1
ATOM 1414 C C . CYS A 1 186 ? -12.162 -1.265 -2.815 1.00 95.25 186 CYS A C 1
ATOM 1416 O O . CYS A 1 186 ? -13.118 -1.607 -2.127 1.00 95.25 186 CYS A O 1
ATOM 1418 N N . GLN A 1 187 ? -12.302 -0.857 -4.077 1.00 92.31 187 GLN A N 1
ATOM 1419 C CA . GLN A 1 187 ? -13.604 -0.575 -4.688 1.00 92.31 187 GLN A CA 1
ATOM 1420 C C . GLN A 1 187 ? -14.204 -1.778 -5.416 1.00 92.31 187 GLN A C 1
ATOM 1422 O O . GLN A 1 187 ? -15.412 -1.970 -5.351 1.00 92.31 187 GLN A O 1
ATOM 1427 N N . GLU A 1 188 ? -13.386 -2.585 -6.096 1.00 93.75 188 GLU A N 1
ATOM 1428 C CA . GLU A 1 188 ? -13.854 -3.769 -6.829 1.00 93.75 188 GLU A CA 1
ATOM 1429 C C . GLU A 1 188 ? -13.882 -5.018 -5.939 1.00 93.75 188 GLU A C 1
ATOM 1431 O O . GLU A 1 188 ? -14.766 -5.854 -6.092 1.00 93.75 188 GLU A O 1
ATOM 1436 N N . ILE A 1 189 ? -12.926 -5.150 -5.008 1.00 94.25 189 ILE A N 1
ATOM 1437 C CA . ILE A 1 189 ? -12.776 -6.352 -4.162 1.00 94.25 189 ILE A CA 1
ATOM 1438 C C . ILE A 1 189 ? -13.372 -6.141 -2.756 1.00 94.25 189 ILE A C 1
ATOM 1440 O O . ILE A 1 189 ? -13.666 -7.105 -2.055 1.00 94.25 189 ILE A O 1
ATOM 1444 N N . GLY A 1 190 ? -13.603 -4.891 -2.341 1.00 91.19 190 GLY A N 1
ATOM 1445 C CA . GLY A 1 190 ? -14.262 -4.562 -1.071 1.00 91.19 190 GLY A CA 1
ATOM 1446 C C . GLY A 1 190 ? -13.342 -4.547 0.154 1.00 91.19 190 GLY A C 1
ATOM 1447 O O . GLY A 1 190 ? -13.824 -4.498 1.284 1.00 91.19 190 GLY A O 1
ATOM 1448 N N . VAL A 1 191 ? -12.019 -4.563 -0.035 1.00 92.75 191 VAL A N 1
ATOM 1449 C CA . VAL A 1 191 ? -11.052 -4.523 1.074 1.00 92.75 191 VAL A CA 1
ATOM 1450 C C . VAL A 1 191 ? -10.755 -3.070 1.434 1.00 92.75 191 VAL A C 1
ATOM 1452 O O . VAL A 1 191 ? -9.896 -2.423 0.838 1.00 92.75 191 VAL A O 1
ATOM 1455 N N . THR A 1 192 ? -11.472 -2.537 2.420 1.00 90.81 192 THR A N 1
ATOM 1456 C CA . THR A 1 192 ? -11.345 -1.131 2.850 1.00 90.81 192 THR A CA 1
ATOM 1457 C C . THR A 1 192 ? -9.985 -0.813 3.472 1.00 90.81 192 THR A C 1
ATOM 1459 O O . THR A 1 192 ? -9.480 0.298 3.312 1.00 90.81 192 THR A O 1
ATOM 1462 N N . GLY A 1 193 ? -9.344 -1.800 4.107 1.00 93.12 193 GLY A N 1
ATOM 1463 C CA . GLY A 1 193 ? -7.965 -1.747 4.604 1.00 93.12 193 GLY A CA 1
ATOM 1464 C C . GLY A 1 193 ? -6.903 -1.824 3.500 1.00 93.12 193 GLY A C 1
ATOM 1465 O O . GLY A 1 193 ? -5.921 -2.555 3.624 1.00 93.12 193 GLY A O 1
ATOM 1466 N N . SER A 1 194 ? -7.128 -1.109 2.399 1.00 97.19 194 SER A N 1
ATOM 1467 C CA . SER A 1 194 ? -6.261 -1.065 1.227 1.00 97.19 194 SER A CA 1
ATOM 1468 C C . SER A 1 194 ? -5.484 0.250 1.198 1.00 97.19 194 SER A C 1
ATOM 1470 O O . SER A 1 194 ? -6.067 1.335 1.093 1.00 97.19 194 SER A O 1
ATOM 1472 N N . TYR A 1 195 ? -4.156 0.160 1.264 1.00 98.19 195 TYR A N 1
ATOM 1473 C CA . TYR A 1 195 ? -3.268 1.310 1.403 1.00 98.19 195 TYR A CA 1
ATOM 1474 C C . TYR A 1 195 ? -2.134 1.303 0.381 1.00 98.19 195 TYR A C 1
ATOM 1476 O O . TYR A 1 195 ? -1.608 0.258 0.011 1.00 98.19 195 TYR A O 1
ATOM 1484 N N . THR A 1 196 ? -1.711 2.499 -0.024 1.00 98.19 196 THR A N 1
ATOM 1485 C CA . THR A 1 196 ? -0.389 2.724 -0.612 1.00 98.19 196 THR A CA 1
ATOM 1486 C C . THR A 1 196 ? 0.497 3.294 0.485 1.00 98.19 196 THR A C 1
ATOM 1488 O O . THR A 1 196 ? 0.209 4.388 0.975 1.00 98.19 196 THR A O 1
ATOM 1491 N N . VAL A 1 197 ? 1.537 2.559 0.873 1.00 97.62 197 VAL A N 1
ATOM 1492 C CA . VAL A 1 197 ? 2.557 3.017 1.825 1.00 97.62 197 VAL A CA 1
ATOM 1493 C C . VAL A 1 197 ? 3.633 3.731 1.031 1.00 97.62 197 VAL A C 1
ATOM 1495 O O . VAL A 1 197 ? 4.234 3.140 0.142 1.00 97.62 197 VAL A O 1
ATOM 1498 N N . GLU A 1 198 ? 3.875 4.995 1.336 1.00 97.25 198 GLU A N 1
ATOM 1499 C CA . GLU A 1 198 ? 4.823 5.828 0.609 1.00 97.25 198 GLU A CA 1
ATOM 1500 C C . GLU A 1 198 ? 6.018 6.123 1.512 1.00 97.25 198 GLU A C 1
ATOM 1502 O O . GLU A 1 198 ? 5.856 6.724 2.574 1.00 97.25 198 GLU A O 1
ATOM 1507 N N . ALA A 1 199 ? 7.215 5.725 1.085 1.00 94.94 199 ALA A N 1
ATOM 1508 C CA . ALA A 1 199 ? 8.464 6.143 1.706 1.00 94.94 199 ALA A CA 1
ATOM 1509 C C . ALA A 1 199 ? 9.174 7.171 0.820 1.00 94.94 199 ALA A C 1
ATOM 1511 O O . ALA A 1 199 ? 9.515 6.907 -0.332 1.00 94.94 199 ALA A O 1
ATOM 1512 N N . SER A 1 200 ? 9.363 8.381 1.335 1.00 90.06 200 SER A N 1
ATOM 1513 C CA . SER A 1 200 ? 10.001 9.470 0.598 1.00 90.06 200 SER A CA 1
ATOM 1514 C C . SER A 1 200 ? 11.423 9.145 0.123 1.00 90.06 200 SER A C 1
ATOM 1516 O O . SER A 1 200 ? 12.287 8.790 0.920 1.00 90.06 200 SER A O 1
ATOM 1518 N N . LEU A 1 201 ? 11.707 9.417 -1.153 1.00 86.88 201 LEU A N 1
ATOM 1519 C CA . LEU A 1 201 ? 13.073 9.462 -1.688 1.00 86.88 201 LEU A CA 1
ATOM 1520 C C . LEU A 1 201 ? 13.882 10.642 -1.132 1.00 86.88 201 LEU A C 1
ATOM 1522 O O . LEU A 1 201 ? 15.102 10.562 -1.066 1.00 86.88 201 LEU A O 1
ATOM 1526 N N . GLY A 1 202 ? 13.213 11.720 -0.715 1.00 85.19 202 GLY A N 1
ATOM 1527 C CA . GLY A 1 202 ? 13.850 12.836 -0.013 1.00 85.19 202 GLY A CA 1
ATOM 1528 C C . GLY A 1 202 ? 14.268 12.488 1.420 1.00 85.19 202 GLY A C 1
ATOM 1529 O O . GLY A 1 202 ? 15.046 13.220 2.019 1.00 85.19 202 GLY A O 1
ATOM 1530 N N . GLY A 1 203 ? 13.799 11.360 1.967 1.00 90.31 203 GLY A N 1
ATOM 1531 C CA . GLY A 1 203 ? 14.144 10.913 3.312 1.00 90.31 203 GLY A CA 1
ATOM 1532 C C . GLY A 1 203 ? 13.328 11.573 4.420 1.00 90.31 203 GLY A C 1
ATOM 1533 O O . GLY A 1 203 ? 12.158 11.921 4.226 1.00 90.31 203 GLY A O 1
ATOM 1534 N N . CYS A 1 204 ? 13.953 11.701 5.588 1.00 89.81 204 CYS A N 1
ATOM 1535 C CA . CYS A 1 204 ? 13.340 12.164 6.827 1.00 89.81 204 CYS A CA 1
ATOM 1536 C C . CYS A 1 204 ? 13.467 13.683 6.972 1.00 89.81 204 CYS A C 1
ATOM 1538 O O . CYS A 1 204 ? 14.567 14.229 6.871 1.00 89.81 204 CYS A O 1
ATOM 1540 N N . SER A 1 205 ? 12.358 14.371 7.231 1.00 89.94 205 SER A N 1
ATOM 1541 C CA . SER A 1 205 ? 12.348 15.825 7.409 1.00 89.94 205 SER A CA 1
ATOM 1542 C C . SER A 1 205 ? 13.030 16.268 8.704 1.00 89.94 205 SER A C 1
ATOM 1544 O O . SER A 1 205 ? 13.676 17.311 8.714 1.00 89.94 205 SER A O 1
ATOM 1546 N N . SER A 1 206 ? 12.940 15.470 9.773 1.00 86.25 206 SER A N 1
ATOM 1547 C CA . SER A 1 206 ? 13.493 15.824 11.086 1.00 86.25 206 SER A CA 1
ATOM 1548 C C . SER A 1 206 ? 15.014 15.692 11.152 1.00 86.25 206 SER A C 1
ATOM 1550 O O . SER A 1 206 ? 15.674 16.542 11.743 1.00 86.25 206 SER A O 1
ATOM 1552 N N . SER A 1 207 ? 15.586 14.659 10.526 1.00 86.94 207 SER A N 1
ATOM 1553 C CA . SER A 1 207 ? 17.043 14.482 10.446 1.00 86.94 207 SER A CA 1
ATOM 1554 C C . SER A 1 207 ? 17.662 15.131 9.209 1.00 86.94 207 SER A C 1
ATOM 1556 O O . SER A 1 207 ? 18.879 15.285 9.159 1.00 86.94 207 SER A O 1
ATOM 1558 N N . ASN A 1 208 ? 16.848 15.511 8.218 1.00 89.19 208 ASN A N 1
ATOM 1559 C CA . ASN A 1 208 ? 17.287 16.031 6.924 1.00 89.19 208 ASN A CA 1
ATOM 1560 C C . ASN A 1 208 ? 18.276 15.089 6.201 1.00 89.19 208 ASN A C 1
ATOM 1562 O O . ASN A 1 208 ? 19.258 15.524 5.598 1.00 89.19 208 ASN A O 1
ATOM 1566 N N . THR A 1 209 ? 18.027 13.779 6.284 1.00 90.12 209 THR A N 1
ATOM 1567 C CA . THR A 1 209 ? 18.845 12.728 5.657 1.00 90.12 209 THR A CA 1
ATOM 1568 C C . THR A 1 209 ? 17.990 11.783 4.824 1.00 90.12 209 THR A C 1
ATOM 1570 O O . THR A 1 209 ? 16.839 11.505 5.170 1.00 90.12 209 THR A O 1
ATOM 1573 N N . HIS A 1 210 ? 18.572 11.221 3.760 1.00 92.31 210 HIS A N 1
ATOM 1574 C CA . HIS A 1 210 ? 17.956 10.119 3.021 1.00 92.31 210 HIS A CA 1
ATOM 1575 C C . HIS A 1 210 ? 17.729 8.906 3.927 1.00 92.31 210 HIS A C 1
ATOM 1577 O O . HIS A 1 210 ? 18.502 8.659 4.854 1.00 92.31 210 HIS A O 1
ATOM 1583 N N . PHE A 1 211 ? 16.689 8.129 3.625 1.00 93.38 211 PHE A N 1
ATOM 1584 C CA . PHE A 1 211 ? 16.455 6.874 4.327 1.00 93.38 211 PHE A CA 1
ATOM 1585 C C . PHE A 1 211 ? 17.525 5.844 3.984 1.00 93.38 211 PHE A C 1
ATOM 1587 O O . PHE A 1 211 ? 17.832 5.585 2.819 1.00 93.38 211 PHE A O 1
ATOM 1594 N N . THR A 1 212 ? 18.063 5.232 5.029 1.00 94.00 212 THR A N 1
ATOM 1595 C CA . THR A 1 212 ? 18.991 4.110 4.947 1.00 94.00 212 THR A CA 1
ATOM 1596 C C . THR A 1 212 ? 18.237 2.779 4.946 1.00 94.00 212 THR A C 1
ATOM 1598 O O . THR A 1 212 ? 17.050 2.707 5.265 1.00 94.00 212 THR A O 1
ATOM 1601 N N . ALA A 1 213 ? 18.934 1.677 4.658 1.00 94.88 213 ALA A N 1
ATOM 1602 C CA . ALA A 1 213 ? 18.369 0.338 4.842 1.00 94.88 213 ALA A CA 1
ATOM 1603 C C . ALA A 1 213 ? 17.895 0.094 6.291 1.00 94.88 213 ALA A C 1
ATOM 1605 O O . ALA A 1 213 ? 16.875 -0.562 6.504 1.00 94.88 213 ALA A O 1
ATOM 1606 N N . ALA A 1 214 ? 18.595 0.663 7.280 1.00 94.62 214 ALA A N 1
ATOM 1607 C CA . ALA A 1 214 ? 18.205 0.579 8.685 1.00 94.62 214 ALA A CA 1
ATOM 1608 C C . ALA A 1 214 ? 16.888 1.324 8.961 1.00 94.62 214 ALA A C 1
ATOM 1610 O O . ALA A 1 214 ? 16.054 0.830 9.720 1.00 94.62 214 ALA A O 1
ATOM 1611 N N . ASP A 1 215 ? 16.659 2.460 8.297 1.00 94.56 215 ASP A N 1
ATOM 1612 C CA . ASP A 1 215 ? 15.391 3.188 8.383 1.00 94.56 215 ASP A CA 1
ATOM 1613 C C . ASP A 1 215 ? 14.232 2.378 7.814 1.00 94.56 215 ASP A C 1
ATOM 1615 O O . ASP A 1 215 ? 13.211 2.237 8.482 1.00 94.56 215 ASP A O 1
ATOM 1619 N N . TYR A 1 216 ? 14.402 1.781 6.631 1.00 95.00 216 TYR A N 1
ATOM 1620 C CA . TYR A 1 216 ? 13.375 0.916 6.044 1.00 95.00 216 TYR A CA 1
ATOM 1621 C C . TYR A 1 216 ? 13.072 -0.298 6.928 1.00 95.00 216 TYR A C 1
ATOM 1623 O O . TYR A 1 216 ? 11.909 -0.673 7.084 1.00 95.00 216 TYR A O 1
ATOM 1631 N N . TYR A 1 217 ? 14.093 -0.888 7.557 1.00 95.94 217 TYR A N 1
ATOM 1632 C CA . TYR A 1 217 ? 13.900 -1.990 8.500 1.00 95.94 217 TYR A CA 1
ATOM 1633 C C . TYR A 1 217 ? 13.115 -1.550 9.743 1.00 95.94 217 TYR A C 1
ATOM 1635 O O . TYR A 1 217 ? 12.175 -2.230 10.159 1.00 95.94 217 TYR A O 1
ATOM 1643 N N . ARG A 1 218 ? 13.451 -0.385 10.313 1.00 95.19 218 ARG A N 1
ATOM 1644 C CA . ARG A 1 218 ? 12.703 0.221 11.423 1.00 95.19 218 ARG A CA 1
ATOM 1645 C C . ARG A 1 218 ? 11.245 0.471 11.035 1.00 95.19 218 ARG A C 1
ATOM 1647 O O . ARG A 1 218 ? 10.366 0.038 11.770 1.00 95.19 218 ARG A O 1
ATOM 1654 N N . MET A 1 219 ? 10.989 1.101 9.888 1.00 95.44 219 MET A N 1
ATOM 1655 C CA . MET A 1 219 ? 9.630 1.365 9.395 1.00 95.44 219 MET A CA 1
ATOM 1656 C C . MET A 1 219 ? 8.830 0.071 9.224 1.00 95.44 219 MET A C 1
ATOM 1658 O O . MET A 1 219 ? 7.678 -0.006 9.646 1.00 95.44 219 MET A O 1
ATOM 1662 N N . GLY A 1 220 ? 9.449 -0.967 8.652 1.00 96.31 220 GLY A N 1
ATOM 1663 C CA . GLY A 1 220 ? 8.843 -2.292 8.522 1.00 96.31 220 GLY A CA 1
ATOM 1664 C C . GLY A 1 220 ? 8.493 -2.906 9.878 1.00 96.31 220 GLY A C 1
ATOM 1665 O O . GLY A 1 220 ? 7.399 -3.439 10.048 1.00 96.31 220 GLY A O 1
ATOM 1666 N N . LYS A 1 221 ? 9.375 -2.769 10.877 1.00 97.50 221 LYS A N 1
ATOM 1667 C CA . LYS A 1 221 ? 9.109 -3.215 12.251 1.00 97.50 221 LYS A CA 1
ATOM 1668 C C . LYS A 1 221 ? 7.927 -2.466 12.875 1.00 97.50 221 LYS A C 1
ATOM 1670 O O . LYS A 1 221 ? 7.059 -3.114 13.457 1.00 97.50 221 LYS A O 1
ATOM 1675 N N . SER A 1 222 ? 7.872 -1.140 12.735 1.00 97.56 222 SER A N 1
ATOM 1676 C CA . SER A 1 222 ? 6.753 -0.317 13.218 1.00 97.56 222 SER A CA 1
ATOM 1677 C C . SER A 1 222 ? 5.434 -0.729 12.558 1.00 97.56 222 SER A C 1
ATOM 1679 O O . SER A 1 222 ? 4.429 -0.909 13.242 1.00 97.56 222 SER A O 1
ATOM 1681 N N . LEU A 1 223 ? 5.447 -0.955 11.240 1.00 97.00 223 LEU A N 1
ATOM 1682 C CA . LEU A 1 223 ? 4.284 -1.412 10.481 1.00 97.00 223 LEU A CA 1
ATOM 1683 C C . LEU A 1 223 ? 3.790 -2.783 10.957 1.00 97.00 223 LEU A C 1
ATOM 1685 O O . LEU A 1 223 ? 2.603 -2.934 11.234 1.00 97.00 223 LEU A O 1
ATOM 1689 N N . CYS A 1 224 ? 4.684 -3.763 11.110 1.00 97.06 224 CYS A N 1
ATOM 1690 C CA . CYS A 1 224 ? 4.326 -5.084 11.634 1.00 97.06 224 CYS A CA 1
ATOM 1691 C C . CYS A 1 224 ? 3.741 -5.004 13.050 1.00 97.06 224 CYS A C 1
ATOM 1693 O O . CYS A 1 224 ? 2.769 -5.697 13.344 1.00 97.06 224 CYS A O 1
ATOM 1695 N N . HIS A 1 225 ? 4.298 -4.146 13.911 1.00 96.38 225 HIS A N 1
ATOM 1696 C CA . HIS A 1 225 ? 3.762 -3.909 15.252 1.00 96.38 225 HIS A CA 1
ATOM 1697 C C . HIS A 1 225 ? 2.331 -3.363 15.193 1.00 96.38 225 HIS A C 1
ATOM 1699 O O . HIS A 1 225 ? 1.445 -3.922 15.830 1.00 96.38 225 HIS A O 1
ATOM 1705 N N . CYS A 1 226 ? 2.082 -2.337 14.373 1.00 96.56 226 CYS A N 1
ATOM 1706 C CA . CYS A 1 226 ? 0.751 -1.742 14.234 1.00 96.56 226 CYS A CA 1
ATOM 1707 C C . CYS A 1 226 ? -0.269 -2.735 13.657 1.00 96.56 226 CYS A C 1
ATOM 1709 O O . CYS A 1 226 ? -1.415 -2.752 14.087 1.00 96.56 226 CYS A O 1
ATOM 1711 N N . ILE A 1 227 ? 0.131 -3.589 12.707 1.00 95.38 227 ILE A N 1
ATOM 1712 C CA . ILE A 1 227 ? -0.744 -4.644 12.171 1.00 95.38 227 ILE A CA 1
ATOM 1713 C C . ILE A 1 227 ? -1.097 -5.664 13.261 1.00 95.38 227 ILE A C 1
ATOM 1715 O O . ILE A 1 227 ? -2.253 -6.068 13.367 1.00 95.38 227 ILE A O 1
ATOM 1719 N N . ALA A 1 228 ? -0.125 -6.066 14.083 1.00 95.06 228 ALA A N 1
ATOM 1720 C CA . ALA A 1 228 ? -0.383 -6.957 15.208 1.00 95.06 228 ALA A CA 1
ATOM 1721 C C . ALA A 1 228 ? -1.302 -6.303 16.252 1.00 95.06 228 ALA A C 1
ATOM 1723 O O . ALA A 1 228 ? -2.178 -6.967 16.796 1.00 95.06 228 ALA A O 1
ATOM 1724 N N . GLU A 1 229 ? -1.149 -5.005 16.509 1.00 93.19 229 GLU A N 1
ATOM 1725 C CA . GLU A 1 229 ? -2.027 -4.264 17.415 1.00 93.19 229 GLU A CA 1
ATOM 1726 C C . GLU A 1 229 ? -3.453 -4.160 16.868 1.00 93.19 229 GLU A C 1
ATOM 1728 O O . GLU A 1 229 ? -4.394 -4.457 17.597 1.00 93.19 229 GLU A O 1
ATOM 1733 N N . LEU A 1 230 ? -3.628 -3.875 15.573 1.00 91.56 230 LEU A N 1
ATOM 1734 C CA . LEU A 1 230 ? -4.945 -3.893 14.920 1.00 91.56 230 LEU A CA 1
ATOM 1735 C C . LEU A 1 230 ? -5.652 -5.243 15.032 1.00 91.56 230 LEU A C 1
ATOM 1737 O O . LEU A 1 230 ? -6.872 -5.282 15.104 1.00 91.56 230 LEU A O 1
ATOM 1741 N N . ALA A 1 231 ? -4.905 -6.347 15.050 1.00 90.19 231 ALA A N 1
ATOM 1742 C CA . ALA A 1 231 ? -5.488 -7.675 15.211 1.00 90.19 231 ALA A CA 1
ATOM 1743 C C . ALA A 1 231 ? -5.984 -7.958 16.643 1.00 90.19 231 ALA A C 1
ATOM 1745 O O . ALA A 1 231 ? -6.732 -8.912 16.841 1.00 90.19 231 ALA A O 1
ATOM 1746 N N . ASN A 1 232 ? -5.551 -7.171 17.635 1.00 89.75 232 ASN A N 1
ATOM 1747 C CA . ASN A 1 232 ? -5.831 -7.405 19.055 1.00 89.75 232 ASN A CA 1
ATOM 1748 C C . ASN A 1 232 ? -6.627 -6.276 19.728 1.00 89.75 232 ASN A C 1
ATOM 1750 O O . ASN A 1 232 ? -7.177 -6.484 20.811 1.00 89.75 232 ASN A O 1
ATOM 1754 N N . VAL A 1 233 ? -6.657 -5.080 19.138 1.00 87.75 233 VAL A N 1
ATOM 1755 C CA . VAL A 1 233 ? -7.351 -3.919 19.697 1.00 87.75 233 VAL A CA 1
ATOM 1756 C C . VAL A 1 233 ? -8.865 -4.092 19.601 1.00 87.75 233 VAL A C 1
ATOM 1758 O O . VAL A 1 233 ? -9.386 -4.694 18.665 1.00 87.75 233 VAL A O 1
ATOM 1761 N N . ASN A 1 234 ? -9.592 -3.540 20.571 1.00 90.38 234 ASN A N 1
ATOM 1762 C CA . ASN A 1 234 ? -11.031 -3.375 20.434 1.00 90.38 234 ASN A CA 1
ATOM 1763 C C . ASN A 1 234 ? -11.307 -2.200 19.487 1.00 90.38 234 ASN A C 1
ATOM 1765 O O . ASN A 1 234 ? -11.092 -1.043 19.855 1.00 90.38 234 ASN A O 1
ATOM 1769 N N . ASP A 1 235 ? -11.799 -2.505 18.285 1.00 88.62 235 ASP A N 1
ATOM 1770 C CA . ASP A 1 235 ? -12.167 -1.516 17.271 1.00 88.62 235 ASP A CA 1
ATOM 1771 C C . ASP A 1 235 ? -13.000 -0.365 17.845 1.00 88.62 235 ASP A C 1
ATOM 1773 O O . ASP A 1 235 ? -12.712 0.793 17.565 1.00 88.62 235 ASP A O 1
ATOM 1777 N N . GLU A 1 236 ? -14.011 -0.647 18.668 1.00 89.75 236 GLU A N 1
ATOM 1778 C CA . GLU A 1 236 ? -14.923 0.391 19.163 1.00 89.75 236 GLU A CA 1
ATOM 1779 C C . GLU A 1 236 ? -14.231 1.366 20.120 1.00 89.75 236 GLU A C 1
ATOM 1781 O O . GLU A 1 236 ? -14.500 2.566 20.085 1.00 89.75 236 GLU A O 1
ATOM 1786 N N . GLU A 1 237 ? -13.294 0.874 20.930 1.00 89.25 237 GLU A N 1
ATOM 1787 C CA . GLU A 1 237 ? -12.503 1.714 21.829 1.00 89.25 237 GLU A CA 1
ATOM 1788 C C . GLU A 1 237 ? -11.556 2.625 21.039 1.00 89.25 237 GLU A C 1
ATOM 1790 O O . GLU A 1 237 ? -11.495 3.833 21.287 1.00 89.25 237 GLU A O 1
ATOM 1795 N N . LEU A 1 238 ? -10.869 2.069 20.035 1.00 89.25 238 LEU A N 1
ATOM 1796 C CA . LEU A 1 238 ? -9.960 2.836 19.188 1.00 89.25 238 LEU A CA 1
ATOM 1797 C C . LEU A 1 238 ? -10.716 3.873 18.345 1.00 89.25 238 LEU A C 1
ATOM 1799 O O . LEU A 1 238 ? -10.296 5.027 18.268 1.00 89.25 238 LEU A O 1
ATOM 1803 N N . LEU A 1 239 ? -11.863 3.503 17.769 1.00 91.00 239 LEU A N 1
ATOM 1804 C CA . LEU A 1 239 ? -12.712 4.419 17.006 1.00 91.00 239 LEU A CA 1
ATOM 1805 C C . LEU A 1 239 ? -13.242 5.561 17.880 1.00 91.00 239 LEU A C 1
ATOM 1807 O O . LEU A 1 239 ? -13.201 6.717 17.455 1.00 91.00 239 LEU A O 1
ATOM 1811 N N . GLN A 1 240 ? -13.706 5.264 19.099 1.00 89.69 240 GLN A N 1
ATOM 1812 C CA . GLN A 1 240 ? -14.186 6.289 20.027 1.00 89.69 240 GLN A CA 1
ATOM 1813 C C . GLN A 1 240 ? -13.071 7.267 20.400 1.00 89.69 240 GLN A C 1
ATOM 1815 O O . GLN A 1 240 ? -13.291 8.478 20.440 1.00 89.69 240 GLN A O 1
ATOM 1820 N N . ARG A 1 241 ? -11.861 6.756 20.636 1.00 88.06 241 ARG A N 1
ATOM 1821 C CA . ARG A 1 241 ? -10.694 7.587 20.923 1.00 88.06 241 ARG A CA 1
ATOM 1822 C C . ARG A 1 241 ? -10.336 8.497 19.750 1.00 88.06 241 ARG A C 1
ATOM 1824 O O . ARG A 1 241 ? -10.211 9.702 19.942 1.00 88.06 241 ARG A O 1
ATOM 1831 N N . MET A 1 242 ? -10.229 7.939 18.545 1.00 90.19 242 MET A N 1
ATOM 1832 C CA . MET A 1 242 ? -9.942 8.714 17.335 1.00 90.19 242 MET A CA 1
ATOM 1833 C C . MET A 1 242 ? -10.983 9.824 17.122 1.00 90.19 242 MET A C 1
ATOM 1835 O O . MET A 1 242 ? -10.618 10.952 16.802 1.00 90.19 242 MET A O 1
ATOM 1839 N N . ALA A 1 243 ? -12.266 9.534 17.366 1.00 88.25 243 ALA A N 1
ATOM 1840 C CA . ALA A 1 243 ? -13.334 10.530 17.290 1.00 88.25 243 ALA A CA 1
ATOM 1841 C C . ALA A 1 243 ? -13.163 11.660 18.322 1.00 88.25 243 ALA A C 1
ATOM 1843 O O . ALA A 1 243 ? -13.349 12.829 17.986 1.00 88.25 243 ALA A O 1
ATOM 1844 N N . ASN A 1 244 ? -12.775 11.331 19.560 1.00 86.94 244 ASN A N 1
ATOM 1845 C CA . ASN A 1 244 ? -12.531 12.319 20.618 1.00 86.94 244 ASN A CA 1
ATOM 1846 C C . ASN A 1 244 ? -11.338 13.237 20.302 1.00 86.94 244 ASN A C 1
ATOM 1848 O O . ASN A 1 244 ? -11.316 14.389 20.729 1.00 86.94 244 ASN A O 1
ATOM 1852 N N . GLU A 1 245 ? -10.359 12.736 19.551 1.00 85.06 245 GLU A N 1
ATOM 1853 C CA . GLU A 1 245 ? -9.167 13.478 19.127 1.00 85.06 245 GLU A CA 1
ATOM 1854 C C . GLU A 1 245 ? -9.358 14.233 17.797 1.00 85.06 245 GLU A C 1
ATOM 1856 O O . GLU A 1 245 ? -8.442 14.907 17.325 1.00 85.06 245 GLU A O 1
ATOM 1861 N N . GLY A 1 246 ? -10.552 14.158 17.198 1.00 81.50 246 GLY A N 1
ATOM 1862 C CA . GLY A 1 246 ? -10.909 14.914 15.995 1.00 81.50 246 GLY A CA 1
ATOM 1863 C C . GLY A 1 246 ? -10.295 14.391 14.691 1.00 81.50 246 GLY A C 1
ATOM 1864 O O . GLY A 1 246 ? -10.110 15.182 13.764 1.00 81.50 246 GLY A O 1
ATOM 1865 N N . ILE A 1 247 ? -9.975 13.091 14.628 1.00 75.31 247 ILE A N 1
ATOM 1866 C CA . ILE A 1 247 ? -9.518 12.375 13.416 1.00 75.31 247 ILE A CA 1
ATOM 1867 C C . ILE A 1 247 ? -10.624 12.279 12.350 1.00 75.31 247 ILE A C 1
ATOM 1869 O O . ILE A 1 247 ? -11.800 12.064 12.717 1.00 75.31 247 ILE A O 1
#

Secondary structure (DSSP, 8-state):
---HHHHHTT-SS--TTS--GGG-SSS--TTTSHHHHHHHHHHHHHHHTT--S-EEEEEEESSS-SEEEE--PPTT-PPPPPPSSPPPP--------------------------------------------------HHHHHHHHHHTTHHHHHHHHH-TTB-GGG-B----GGGTTSHHHHHHHTS--SSEEEEEEETT-BTTTTBPPPHHHHHHHHHHHHHHHHHHTTS-HHHHHHHHHHTT-

InterPro domains:
  IPR000834 Peptidase M14, carboxypeptidase A [PS52035] (1-227)
  IPR050821 Cytosolic carboxypeptidase [PTHR12756] (1-238)

Sequence (247 aa):
MLNPDGVVNGNYRCNLAGVDLNRVWDRPDPHRHPTIYHAKKLVETLAATGRLALFLDLHGHSRKMDTFLYGCEPSGSSAFTVPTSVPDKPFAVSNKTSKAESGSEDCSPKDGPACGAENGARLSNGDSEVGTTDECKGSVLGDSRARLRVRMLPYLLSWYDPGYSLEKCSFKVRRSKMSTGRVVVCQEIGVTGSYTVEASLGGCSSSNTHFTAADYYRMGKSLCHCIAELANVNDEELLQRMANEGI

Organism: NCBI:txid121088

pLDDT: mean 77.77, std 26.22, range [24.09, 98.5]

Radius of gyration: 23.42 Å; chains: 1; bounding box: 67×64×53 Å

Foldseek 3Di:
DQAPQCVVVVHPADHPVRDRLQQCLQPDDCVPRVSSVVVSVVLLVCLVVVNCQAAEAEEADEPDEFKEKEFAQDPDDDDADDQPDLDDDDDPPPPPPPPPDDDDDDDDDDDDDDDDDDDDDDDDDDDDDDDDDDDDPPDPVVSLLLRLVLCQLLSQLSVQQPRYDSPPYYNDDDPSNCSGPQNCCCPVSVNRNRIYIYHYCCYGPVVSDGDDPVSVVSSVVSSVVSVVCVVPDDSVVSSVVCVVSRD